Protein AF-A0A848V8C8-F1 (afdb_monomer_lite)

Sequence (225 aa):
MLDGHQRQKQKLIPPLMRMPQFEFVSTLEEVFPEIVWIGLNLERHGLRNGIEIVSSFMEELWKRDHDRNDWYRFSTISANEKTLESVERDVLKTVSESFHCLALVYDWSGLSWAETDIAKEDAAAKVEAAVRKYADRFEQPYLLALSTVIYGMARADKVKFAPGTLPNFEAIATNWGSDESKMAAAQARAMSMAFFPSDTSAGAVNWSKTFWRTNYLISKCEPQK

Foldseek 3Di:
DLPQWDDDPPDTRHNVCVPPVDDDDDCQLFVLLLLLLLLLLCVVLPQPVSLVLLLVLLLLLCVQPVVDQQSSDPLVVLVCVVSVVPGDLVSLQSSLCSNVLCCLLLVDDSNPSSDDPDDNVRSLVSSLVSCVVLVDLQALSVLSSLVSVVSSCVVNVNDDDDPPRDQPSVCSVVPNPDPSNNVSSVVSVVVCCVSRDDDPDPSSNVSSVSVVVSSCVSVVDDPDD

Structure (mmCIF, N/CA/C/O backbone):
data_AF-A0A848V8C8-F1
#
_entry.id   AF-A0A848V8C8-F1
#
loop_
_atom_site.group_PDB
_atom_site.id
_atom_site.type_symbol
_atom_site.label_atom_id
_atom_site.label_alt_id
_atom_site.label_comp_id
_atom_site.label_asym_id
_atom_site.label_entity_id
_atom_site.label_seq_id
_atom_site.pdbx_PDB_ins_code
_atom_site.Cartn_x
_atom_site.Cartn_y
_atom_site.Cartn_z
_atom_site.occupancy
_atom_site.B_iso_or_equiv
_atom_site.auth_seq_id
_atom_site.auth_comp_id
_atom_site.auth_asym_id
_atom_site.auth_atom_id
_atom_site.pdbx_PDB_model_num
ATOM 1 N N . MET A 1 1 ? 33.340 14.329 -13.248 1.00 51.19 1 MET A N 1
ATOM 2 C CA . MET A 1 1 ? 31.873 14.506 -13.115 1.00 51.19 1 MET A CA 1
ATOM 3 C C . MET A 1 1 ? 31.450 14.515 -11.640 1.00 51.19 1 MET A C 1
ATOM 5 O O . MET A 1 1 ? 30.642 13.700 -11.224 1.00 51.19 1 MET A O 1
ATOM 9 N N . LEU A 1 2 ? 32.005 15.422 -10.829 1.00 52.22 2 LEU A N 1
ATOM 10 C CA . LEU A 1 2 ? 31.552 15.677 -9.448 1.00 52.22 2 LEU A CA 1
ATOM 11 C C . LEU A 1 2 ? 31.465 17.182 -9.141 1.00 52.22 2 LEU A C 1
ATOM 13 O O . LEU A 1 2 ? 30.953 17.560 -8.087 1.00 52.22 2 LEU A O 1
ATOM 17 N N . ASP A 1 3 ? 31.906 18.041 -10.067 1.00 52.16 3 ASP A N 1
ATOM 18 C CA . ASP A 1 3 ? 31.876 19.487 -9.883 1.00 52.16 3 ASP A CA 1
ATOM 19 C C . ASP A 1 3 ? 30.442 19.974 -9.659 1.00 52.16 3 ASP A C 1
ATOM 21 O O . ASP A 1 3 ? 29.509 19.622 -10.382 1.00 52.16 3 ASP A O 1
ATOM 25 N N . GLY A 1 4 ? 30.266 20.741 -8.584 1.00 60.09 4 GLY A N 1
ATOM 26 C CA . GLY A 1 4 ? 28.997 21.345 -8.186 1.00 60.09 4 GLY A CA 1
ATOM 27 C C . GLY A 1 4 ? 28.174 20.561 -7.159 1.00 60.09 4 GLY A C 1
ATOM 28 O O . GLY A 1 4 ? 27.272 21.154 -6.562 1.00 60.09 4 GLY A O 1
ATOM 29 N N . HIS A 1 5 ? 28.476 19.286 -6.891 1.00 61.41 5 HIS A N 1
ATOM 30 C CA . HIS A 1 5 ? 27.754 18.518 -5.871 1.00 61.41 5 HIS A CA 1
ATOM 31 C C . HIS A 1 5 ? 28.188 18.937 -4.464 1.00 61.41 5 HIS A C 1
ATOM 33 O O . HIS A 1 5 ? 29.378 19.052 -4.178 1.00 61.41 5 HIS A O 1
ATOM 39 N N . GLN A 1 6 ? 27.227 19.138 -3.562 1.00 66.31 6 GLN A N 1
ATOM 40 C CA . GLN A 1 6 ? 27.513 19.438 -2.159 1.00 66.31 6 GLN A CA 1
ATOM 41 C C . GLN A 1 6 ? 27.260 18.197 -1.314 1.00 66.31 6 GLN A C 1
ATOM 43 O O . GLN A 1 6 ? 26.212 17.566 -1.417 1.00 66.31 6 GLN A O 1
ATOM 48 N N . ARG A 1 7 ? 28.216 17.833 -0.465 1.00 62.38 7 ARG A N 1
ATOM 49 C CA . ARG A 1 7 ? 28.039 16.723 0.468 1.00 62.38 7 ARG A CA 1
ATOM 50 C C . ARG A 1 7 ? 27.346 17.240 1.729 1.00 62.38 7 ARG A C 1
ATOM 52 O O . ARG A 1 7 ? 27.914 18.067 2.436 1.00 62.38 7 ARG A O 1
ATOM 59 N N . GLN A 1 8 ? 26.141 16.752 2.018 1.00 65.00 8 GLN A N 1
ATOM 60 C CA . GLN A 1 8 ? 25.450 16.999 3.285 1.00 65.00 8 GLN A CA 1
ATOM 61 C C . GLN A 1 8 ? 25.374 15.675 4.055 1.00 65.00 8 GLN A C 1
ATOM 63 O O . GLN A 1 8 ? 24.671 14.740 3.667 1.00 65.00 8 GLN A O 1
ATOM 68 N N . LYS A 1 9 ? 26.155 15.567 5.138 1.00 71.94 9 LYS A N 1
ATOM 69 C CA . LYS A 1 9 ? 26.414 14.300 5.851 1.00 71.94 9 LYS A CA 1
ATOM 70 C C . LYS A 1 9 ? 26.940 13.213 4.888 1.00 71.94 9 LYS A C 1
ATOM 72 O O . LYS A 1 9 ? 27.971 13.405 4.247 1.00 71.94 9 LYS A O 1
ATOM 77 N N . GLN A 1 10 ? 26.257 12.071 4.775 1.00 61.19 10 GLN A N 1
ATOM 78 C CA . GLN A 1 10 ? 26.624 10.987 3.855 1.00 61.19 10 GLN A CA 1
ATOM 79 C C . GLN A 1 10 ? 25.976 11.105 2.464 1.00 61.19 10 GLN A C 1
ATOM 81 O O . GLN A 1 10 ? 26.287 10.300 1.592 1.00 61.19 10 GLN A O 1
ATOM 86 N N . LYS A 1 11 ? 25.107 12.096 2.223 1.00 58.56 11 LYS A N 1
ATOM 87 C CA . LYS A 1 11 ? 24.407 12.258 0.940 1.00 58.56 11 LYS A CA 1
ATOM 88 C C . LYS A 1 11 ? 25.121 13.283 0.052 1.00 58.56 11 LYS A C 1
ATOM 90 O O . LYS A 1 11 ? 25.503 14.358 0.518 1.00 58.56 11 LYS A O 1
ATOM 95 N N . LEU A 1 12 ? 25.294 12.953 -1.229 1.00 67.62 12 LEU A N 1
ATOM 96 C CA . LEU A 1 12 ? 25.643 13.930 -2.262 1.00 67.62 12 LEU A CA 1
ATOM 97 C C . LEU A 1 12 ? 24.364 14.610 -2.749 1.00 67.62 12 LEU A C 1
ATOM 99 O O . LEU A 1 12 ? 23.435 13.937 -3.185 1.00 67.62 12 LEU A O 1
ATOM 103 N N . ILE A 1 13 ? 24.342 15.937 -2.698 1.00 69.88 13 ILE A N 1
ATOM 104 C CA . ILE A 1 13 ? 23.249 16.761 -3.202 1.00 69.88 13 ILE A CA 1
ATOM 105 C C . ILE A 1 13 ? 23.662 17.308 -4.571 1.00 69.88 13 ILE A C 1
ATOM 107 O O . ILE A 1 13 ? 24.615 18.098 -4.643 1.00 69.88 13 ILE A O 1
ATOM 111 N N . PRO A 1 14 ? 22.998 16.885 -5.661 1.00 69.81 14 PRO A N 1
ATOM 112 C CA . PRO A 1 14 ? 23.290 17.397 -6.989 1.00 69.81 14 PRO A CA 1
ATOM 113 C C . PRO A 1 14 ? 22.876 18.871 -7.129 1.00 69.81 14 PRO A C 1
ATOM 115 O O . PRO A 1 14 ? 21.920 19.300 -6.480 1.00 69.81 14 PRO A O 1
ATOM 118 N N . PRO A 1 15 ? 23.546 19.654 -7.999 1.00 69.62 15 PRO A N 1
ATOM 119 C CA . PRO A 1 15 ? 23.227 21.067 -8.232 1.00 69.62 15 PRO A CA 1
ATOM 120 C C . PRO A 1 15 ? 21.752 21.332 -8.558 1.00 69.62 15 PRO A C 1
ATOM 122 O O . PRO A 1 15 ? 21.220 22.369 -8.172 1.00 69.62 15 PRO A O 1
ATOM 125 N N . LEU A 1 16 ? 21.090 20.381 -9.227 1.00 69.81 16 LEU A N 1
ATOM 126 C CA . LEU A 1 16 ? 19.677 20.456 -9.606 1.00 69.81 16 LEU A CA 1
ATOM 127 C C . LEU A 1 16 ? 18.742 20.578 -8.388 1.00 69.81 16 LEU A C 1
ATOM 129 O O . LEU A 1 16 ? 17.751 21.293 -8.450 1.00 69.81 16 LEU A O 1
ATOM 133 N N . MET A 1 17 ? 19.109 19.981 -7.248 1.00 63.41 17 MET A N 1
ATOM 134 C CA . MET A 1 17 ? 18.331 20.036 -5.996 1.00 63.41 17 MET A CA 1
ATOM 135 C C . MET A 1 17 ? 18.398 21.400 -5.297 1.00 63.41 17 MET A C 1
ATOM 137 O O . MET A 1 17 ? 17.790 21.591 -4.252 1.00 63.41 17 MET A O 1
ATOM 141 N N . ARG A 1 18 ? 19.171 22.352 -5.835 1.00 65.19 18 ARG A N 1
ATOM 142 C CA . ARG A 1 18 ? 19.183 23.742 -5.357 1.00 65.19 18 ARG A CA 1
ATOM 143 C C . ARG A 1 18 ? 18.075 24.581 -5.987 1.00 65.19 18 ARG A C 1
ATOM 145 O O . ARG A 1 18 ? 17.879 25.722 -5.579 1.00 65.19 18 ARG A O 1
ATOM 152 N N . MET A 1 19 ? 17.388 24.055 -7.000 1.00 70.88 19 MET A N 1
ATOM 153 C CA . MET A 1 19 ? 16.248 24.729 -7.602 1.00 70.88 19 MET A CA 1
ATOM 154 C C . MET A 1 19 ? 15.025 24.549 -6.688 1.00 70.88 19 MET A C 1
ATOM 156 O O . MET A 1 19 ? 14.739 23.415 -6.310 1.00 70.88 19 MET A O 1
ATOM 160 N N . PRO A 1 20 ? 14.263 25.616 -6.377 1.00 58.81 20 PRO A N 1
ATOM 161 C CA . PRO A 1 20 ? 13.123 25.561 -5.450 1.00 58.81 20 PRO A CA 1
ATOM 162 C C . PRO A 1 20 ? 12.012 24.570 -5.829 1.00 58.81 20 PRO A C 1
ATOM 164 O O . PRO A 1 20 ? 11.123 24.317 -5.031 1.00 58.81 20 PRO A O 1
ATOM 167 N N . GLN A 1 21 ? 12.031 24.058 -7.060 1.00 62.75 21 GLN A N 1
ATOM 168 C CA . GLN A 1 21 ? 11.015 23.167 -7.620 1.00 62.75 21 GLN A CA 1
ATOM 169 C C . GLN A 1 21 ? 11.349 21.675 -7.443 1.00 62.75 21 GLN A C 1
ATOM 171 O O . GLN A 1 21 ? 10.544 20.832 -7.824 1.00 62.75 21 GLN A O 1
ATOM 176 N N . PHE A 1 22 ? 12.530 21.335 -6.911 1.00 57.56 22 PHE A N 1
ATOM 177 C CA . PHE A 1 22 ? 12.967 19.950 -6.727 1.00 57.56 22 PHE A CA 1
ATOM 178 C C . PHE A 1 22 ? 13.027 19.597 -5.241 1.00 57.56 22 PHE A C 1
ATOM 180 O O . PHE A 1 22 ? 13.931 20.028 -4.525 1.00 57.56 22 PHE A O 1
ATOM 187 N N . GLU A 1 23 ? 12.089 18.768 -4.791 1.00 63.22 23 GLU A N 1
ATOM 188 C CA . GLU A 1 23 ? 12.080 18.208 -3.439 1.00 63.22 23 GLU A CA 1
ATOM 189 C C . GLU A 1 23 ? 12.533 16.745 -3.445 1.00 63.22 23 GLU A C 1
ATOM 191 O O . GLU A 1 23 ? 12.302 15.996 -4.397 1.00 63.22 23 GLU A O 1
ATOM 196 N N . PHE A 1 24 ? 13.217 16.330 -2.375 1.00 64.38 24 PHE A N 1
ATOM 197 C CA . PHE A 1 24 ? 13.618 14.938 -2.205 1.00 64.38 24 PHE A CA 1
ATOM 198 C C . PHE A 1 24 ? 12.444 14.146 -1.639 1.00 64.38 24 PHE A C 1
ATOM 200 O O . PHE A 1 24 ? 12.077 14.371 -0.491 1.00 64.38 24 PHE A O 1
ATOM 207 N N . VAL A 1 25 ? 11.930 13.183 -2.401 1.00 63.78 25 VAL A N 1
ATOM 208 C CA . VAL A 1 25 ? 10.993 12.191 -1.867 1.00 63.78 25 VAL A CA 1
ATOM 209 C C . VAL A 1 25 ? 11.784 11.105 -1.163 1.00 63.78 25 VAL A C 1
ATOM 211 O O . VAL A 1 25 ? 12.616 10.405 -1.756 1.00 63.78 25 VAL A O 1
ATOM 214 N N . SER A 1 26 ? 11.522 10.940 0.123 1.00 78.12 26 SER A N 1
ATOM 215 C CA . SER A 1 26 ? 12.105 9.852 0.887 1.00 78.12 26 SER A CA 1
ATOM 216 C C . SER A 1 26 ? 11.267 8.596 0.668 1.00 78.12 26 SER A C 1
ATOM 218 O O . SER A 1 26 ? 10.220 8.427 1.278 1.00 78.12 26 SER A O 1
ATOM 220 N N . THR A 1 27 ? 11.726 7.677 -0.197 1.00 80.38 27 THR A N 1
ATOM 221 C CA . THR A 1 27 ? 11.015 6.402 -0.450 1.00 80.38 27 THR A CA 1
ATOM 222 C C . THR A 1 27 ? 10.681 5.671 0.851 1.00 80.38 27 THR A C 1
ATOM 224 O O . THR A 1 27 ? 9.614 5.079 0.982 1.00 80.38 27 THR A O 1
ATOM 227 N N . LEU A 1 28 ? 11.608 5.713 1.809 1.00 83.31 28 LEU A N 1
ATOM 228 C CA . LEU A 1 28 ? 11.395 5.123 3.117 1.00 83.31 28 LEU A CA 1
ATOM 229 C C . LEU A 1 28 ? 10.327 5.901 3.886 1.00 83.31 28 LEU A C 1
ATOM 231 O O . LEU A 1 28 ? 9.370 5.301 4.340 1.00 83.31 28 LEU A O 1
ATOM 235 N N . GLU A 1 29 ? 10.444 7.219 4.027 1.00 83.56 29 GLU A N 1
ATOM 236 C CA . GLU A 1 29 ? 9.526 7.943 4.913 1.00 83.56 29 GLU A CA 1
ATOM 237 C C . GLU A 1 29 ? 8.110 8.062 4.340 1.00 83.56 29 GLU A C 1
ATOM 239 O O . GLU A 1 29 ? 7.162 7.975 5.114 1.00 83.56 29 GLU A O 1
ATOM 244 N N . GLU A 1 30 ? 7.972 8.198 3.020 1.00 84.69 30 GLU A N 1
ATOM 245 C CA . GLU A 1 30 ? 6.711 8.573 2.368 1.00 84.69 30 GLU A CA 1
ATOM 246 C C . GLU A 1 30 ? 6.033 7.433 1.605 1.00 84.69 30 GLU A C 1
ATOM 248 O O . GLU A 1 30 ? 4.810 7.369 1.569 1.00 84.69 30 GLU A O 1
ATOM 253 N N . VAL A 1 31 ? 6.796 6.536 0.970 1.00 91.06 31 VAL A N 1
ATOM 254 C CA . VAL A 1 31 ? 6.213 5.468 0.131 1.00 91.06 31 VAL A CA 1
ATOM 255 C C . VAL A 1 31 ? 6.008 4.198 0.940 1.00 91.06 31 VAL A C 1
ATOM 257 O O . VAL A 1 31 ? 5.000 3.517 0.785 1.00 91.06 31 VAL A O 1
ATOM 260 N N . PHE A 1 32 ? 6.955 3.857 1.814 1.00 93.44 32 PHE A N 1
ATOM 261 C CA . PHE A 1 32 ? 6.897 2.610 2.571 1.00 93.44 32 PHE A CA 1
ATOM 262 C C . PHE A 1 32 ? 5.631 2.444 3.434 1.00 93.44 32 PHE A C 1
ATOM 264 O O . PHE A 1 32 ? 5.067 1.351 3.381 1.00 93.44 32 PHE A O 1
ATOM 271 N N . PRO A 1 33 ? 5.115 3.466 4.153 1.00 94.25 33 PRO A N 1
ATOM 272 C CA . PRO A 1 33 ? 3.843 3.330 4.870 1.00 94.25 33 PRO A CA 1
ATOM 273 C C . PRO A 1 33 ? 2.687 2.905 3.952 1.00 94.25 33 PRO A C 1
ATOM 275 O O . PRO A 1 33 ? 1.842 2.100 4.341 1.00 94.25 33 PRO A O 1
ATOM 278 N N . GLU A 1 34 ? 2.694 3.384 2.705 1.00 94.62 34 GLU A N 1
ATOM 279 C CA . GLU A 1 34 ? 1.681 3.053 1.700 1.00 94.62 34 GLU A CA 1
ATOM 280 C C . GLU A 1 34 ? 1.828 1.624 1.171 1.00 94.62 34 GLU A C 1
ATOM 282 O O . GLU A 1 34 ? 0.848 0.936 0.899 1.00 94.62 34 GLU A O 1
ATOM 287 N N . ILE A 1 35 ? 3.058 1.119 1.105 1.00 96.88 35 ILE A N 1
ATOM 288 C CA . ILE A 1 35 ? 3.315 -0.276 0.742 1.00 96.88 35 ILE A CA 1
ATOM 289 C C . ILE A 1 35 ? 2.763 -1.246 1.792 1.00 96.88 35 ILE A C 1
ATOM 291 O O . ILE A 1 35 ? 2.318 -2.337 1.435 1.00 96.88 35 ILE A O 1
ATOM 295 N N . VAL A 1 36 ? 2.744 -0.866 3.071 1.00 97.50 36 VAL A N 1
ATOM 296 C CA . VAL A 1 36 ? 2.302 -1.762 4.149 1.00 97.50 36 VAL A CA 1
ATOM 297 C C . VAL A 1 36 ? 0.813 -2.087 4.060 1.00 97.50 36 VAL A C 1
ATOM 299 O O . VAL A 1 36 ? 0.454 -3.256 4.199 1.00 97.50 36 VAL A O 1
ATOM 302 N N . TRP A 1 37 ? -0.066 -1.115 3.788 1.00 96.62 37 TRP A N 1
ATOM 303 C CA . TRP A 1 37 ? -1.508 -1.400 3.705 1.00 96.62 37 TRP A CA 1
ATOM 304 C C . TRP A 1 37 ? -1.852 -2.288 2.502 1.00 96.62 37 TRP A C 1
ATOM 306 O O . TRP A 1 37 ? -2.718 -3.163 2.591 1.00 96.62 37 TRP A O 1
ATOM 316 N N . ILE A 1 38 ? -1.124 -2.119 1.397 1.00 98.06 38 ILE A N 1
ATOM 317 C CA . ILE A 1 38 ? -1.226 -2.987 0.221 1.00 98.06 38 ILE A CA 1
ATOM 318 C C . ILE A 1 38 ? -0.727 -4.384 0.579 1.00 98.06 38 ILE A C 1
ATOM 320 O O . ILE A 1 38 ? -1.419 -5.369 0.330 1.00 98.06 38 ILE A O 1
ATOM 324 N N . GLY A 1 39 ? 0.434 -4.471 1.231 1.00 98.12 39 GLY A N 1
ATOM 325 C CA . GLY A 1 39 ? 1.012 -5.725 1.699 1.00 98.12 39 GLY A CA 1
ATOM 326 C C . GLY A 1 39 ? 0.062 -6.514 2.599 1.00 98.12 39 GLY A C 1
ATOM 327 O O . GLY A 1 39 ? -0.132 -7.703 2.377 1.00 98.12 39 GLY A O 1
ATOM 328 N N . LEU A 1 40 ? -0.625 -5.857 3.539 1.00 98.19 40 LEU A N 1
ATOM 329 C CA . LEU A 1 40 ? -1.639 -6.500 4.386 1.00 98.19 40 LEU A CA 1
ATOM 330 C C . LEU A 1 40 ? -2.752 -7.177 3.570 1.00 98.19 40 LEU A C 1
ATOM 332 O O . LEU A 1 40 ? -3.199 -8.265 3.932 1.00 98.19 40 LEU A O 1
ATOM 336 N N . ASN A 1 41 ? -3.185 -6.564 2.466 1.00 98.25 41 ASN A N 1
ATOM 337 C CA . ASN A 1 41 ? -4.187 -7.157 1.580 1.00 98.25 41 ASN A CA 1
ATOM 338 C C . ASN A 1 41 ? -3.618 -8.329 0.766 1.00 98.25 41 ASN A C 1
ATOM 340 O O . ASN A 1 41 ? -4.303 -9.339 0.593 1.00 98.25 41 ASN A O 1
ATOM 344 N N . LEU A 1 42 ? -2.368 -8.226 0.301 1.00 98.19 42 LEU A N 1
ATOM 345 C CA . LEU A 1 42 ? -1.687 -9.318 -0.403 1.00 98.19 42 LEU A CA 1
ATOM 346 C C . LEU A 1 42 ? -1.496 -10.547 0.497 1.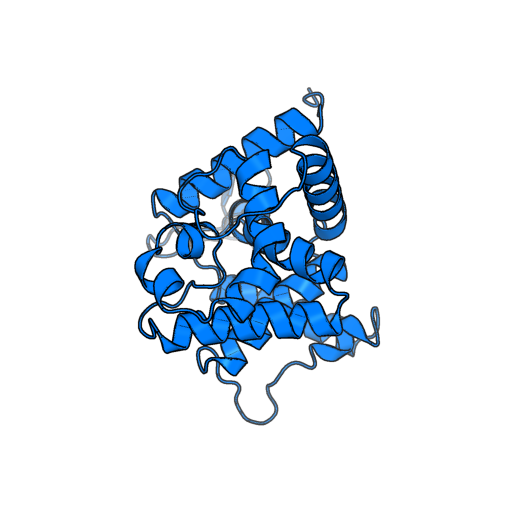00 98.19 42 LEU A C 1
ATOM 348 O O . LEU A 1 42 ? -1.730 -11.669 0.051 1.00 98.19 42 LEU A O 1
ATOM 352 N N . GLU A 1 43 ? -1.125 -10.349 1.763 1.00 97.62 43 GLU A N 1
ATOM 353 C CA . GLU A 1 43 ? -0.974 -11.447 2.724 1.00 97.62 43 GLU A CA 1
ATOM 354 C C . GLU A 1 43 ? -2.315 -12.092 3.075 1.00 97.62 43 GLU A C 1
ATOM 356 O O . GLU A 1 43 ? -2.405 -13.313 3.189 1.00 97.62 43 GLU A O 1
ATOM 361 N N . ARG A 1 44 ? -3.370 -11.285 3.230 1.00 96.25 44 ARG A N 1
ATOM 362 C CA . ARG A 1 44 ? -4.698 -11.776 3.615 1.00 96.25 44 ARG A CA 1
ATOM 363 C C . ARG A 1 44 ? -5.348 -12.617 2.523 1.00 96.25 44 ARG A C 1
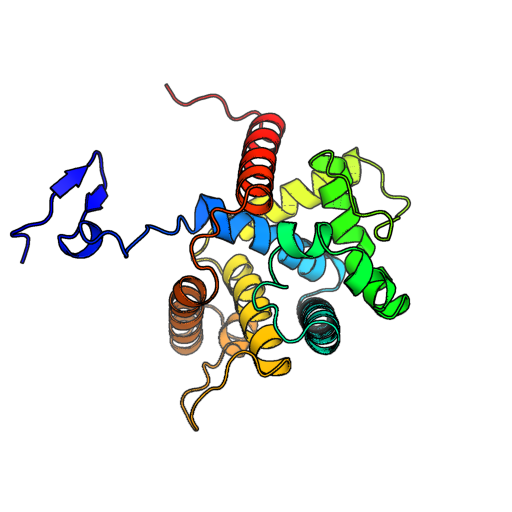ATOM 365 O O . ARG A 1 44 ? -5.932 -13.657 2.813 1.00 96.25 44 ARG A O 1
ATOM 372 N N . HIS A 1 45 ? -5.273 -12.150 1.282 1.00 97.25 45 HIS A N 1
ATOM 373 C CA . HIS A 1 45 ? -6.040 -12.724 0.172 1.00 97.25 45 HIS A CA 1
ATOM 374 C C . HIS A 1 45 ? -5.193 -13.603 -0.753 1.00 97.25 45 HIS A C 1
ATOM 376 O O . HIS A 1 45 ? -5.723 -14.245 -1.661 1.00 97.25 45 HIS A O 1
ATOM 382 N N . GLY A 1 46 ? -3.880 -13.657 -0.522 1.00 97.19 46 GLY A N 1
ATOM 383 C CA . GLY A 1 46 ? -2.913 -14.234 -1.446 1.00 97.19 46 GLY A CA 1
ATOM 384 C C . GLY A 1 46 ? -2.622 -13.293 -2.615 1.00 97.19 46 GLY A C 1
ATOM 385 O O . GLY A 1 46 ? -3.383 -12.375 -2.911 1.00 97.19 46 GLY A O 1
ATOM 386 N N . LEU A 1 47 ? -1.514 -13.538 -3.317 1.00 95.88 47 LEU A N 1
ATOM 387 C CA . LEU A 1 47 ? -0.964 -12.578 -4.277 1.00 95.88 47 LEU A CA 1
ATOM 388 C C . LEU A 1 47 ? -1.962 -12.152 -5.366 1.00 95.88 47 LEU A C 1
ATOM 390 O O . LEU A 1 47 ? -2.223 -10.966 -5.529 1.00 95.88 47 LEU A O 1
ATOM 394 N N . ARG A 1 48 ? -2.544 -13.113 -6.095 1.00 95.69 48 ARG A N 1
ATOM 395 C CA . ARG A 1 48 ? -3.437 -12.814 -7.228 1.00 95.69 48 ARG A CA 1
ATOM 396 C C . ARG A 1 48 ? -4.707 -12.089 -6.785 1.00 95.69 48 ARG A C 1
ATOM 398 O O . ARG A 1 48 ? -5.039 -11.051 -7.345 1.00 95.69 48 ARG A O 1
ATOM 405 N N . ASN A 1 49 ? -5.406 -12.624 -5.786 1.00 97.56 49 ASN A N 1
ATOM 406 C CA . ASN A 1 49 ? -6.656 -12.025 -5.319 1.00 97.56 49 ASN A CA 1
ATOM 407 C C . ASN A 1 49 ? -6.401 -10.697 -4.604 1.00 97.56 49 ASN A C 1
ATOM 409 O O . ASN A 1 49 ? -7.183 -9.770 -4.766 1.00 97.56 49 ASN A O 1
ATOM 413 N N . GLY A 1 50 ? -5.303 -10.580 -3.856 1.00 97.75 50 GLY A N 1
ATOM 414 C CA . GLY A 1 50 ? -4.910 -9.340 -3.198 1.00 97.75 50 GLY A CA 1
ATOM 415 C C . GLY A 1 50 ? -4.635 -8.216 -4.196 1.00 97.75 50 GLY A C 1
ATOM 416 O O . GLY A 1 50 ? -5.123 -7.108 -3.989 1.00 97.75 50 GLY A O 1
ATOM 417 N N . ILE A 1 51 ? -3.929 -8.503 -5.300 1.00 97.50 51 ILE A N 1
ATOM 418 C CA . ILE A 1 51 ? -3.727 -7.539 -6.395 1.00 97.50 51 ILE A CA 1
ATOM 419 C C . ILE A 1 51 ? -5.081 -7.073 -6.936 1.00 97.50 51 ILE A C 1
ATOM 421 O O . ILE A 1 51 ? -5.343 -5.875 -6.996 1.00 97.50 51 ILE A O 1
ATOM 425 N N . GLU A 1 52 ? -5.963 -8.012 -7.281 1.00 97.44 52 GLU A N 1
ATOM 426 C CA . GLU A 1 52 ? -7.272 -7.692 -7.856 1.00 97.44 52 GLU A CA 1
ATOM 427 C C . GLU A 1 52 ? -8.169 -6.899 -6.897 1.00 97.44 52 GLU A C 1
ATOM 429 O O . GLU A 1 52 ? -8.812 -5.940 -7.323 1.00 97.44 52 GLU A O 1
ATOM 434 N N . ILE A 1 53 ? -8.174 -7.243 -5.607 1.00 97.81 53 ILE A N 1
ATOM 435 C CA . ILE A 1 53 ? -8.920 -6.529 -4.564 1.00 97.81 53 ILE A CA 1
ATOM 436 C C . ILE A 1 53 ? -8.415 -5.093 -4.425 1.00 97.81 53 ILE A C 1
ATOM 438 O O . ILE A 1 53 ? -9.206 -4.155 -4.508 1.00 97.81 53 ILE A O 1
ATOM 442 N N . VAL A 1 54 ? -7.104 -4.908 -4.252 1.00 97.94 54 VAL A N 1
ATOM 443 C CA . VAL A 1 54 ? -6.513 -3.578 -4.049 1.00 97.94 54 VAL A CA 1
ATOM 444 C C . VAL A 1 54 ? -6.708 -2.709 -5.288 1.00 97.94 54 VAL A C 1
ATOM 446 O O . VAL A 1 54 ? -7.129 -1.558 -5.175 1.00 97.94 54 VAL A O 1
ATOM 449 N N . SER A 1 55 ? -6.446 -3.248 -6.479 1.00 96.69 55 SER A N 1
ATOM 450 C CA . SER A 1 55 ? -6.609 -2.504 -7.726 1.00 96.69 55 SER A CA 1
ATOM 451 C C . SER A 1 55 ? -8.064 -2.158 -8.013 1.00 96.69 55 SER A C 1
ATOM 453 O O . SER A 1 55 ? -8.326 -1.023 -8.396 1.00 96.69 55 SER A O 1
ATOM 455 N N . SER A 1 56 ? -9.008 -3.074 -7.772 1.00 96.69 56 SER A N 1
ATOM 456 C CA . SER A 1 56 ? -10.438 -2.785 -7.946 1.00 96.69 56 SER A CA 1
ATOM 457 C C . SER A 1 56 ? -10.928 -1.759 -6.925 1.00 96.69 56 SER A C 1
ATOM 459 O O . SER A 1 56 ? -11.670 -0.854 -7.285 1.00 96.69 56 SER A O 1
ATOM 461 N N . PHE A 1 57 ? -10.466 -1.827 -5.673 1.00 97.69 57 PHE A N 1
ATOM 462 C CA . PHE A 1 57 ? -10.785 -0.812 -4.670 1.00 97.69 57 PHE A CA 1
ATOM 463 C C . PHE A 1 57 ? -10.305 0.586 -5.093 1.00 97.69 57 PHE A C 1
ATOM 465 O O . PHE A 1 57 ? -11.090 1.533 -5.071 1.00 97.69 57 PHE A O 1
ATOM 472 N N . MET A 1 58 ? -9.053 0.721 -5.545 1.00 96.81 58 MET A N 1
ATOM 473 C CA . MET A 1 58 ? -8.536 2.002 -6.047 1.00 96.81 58 MET A CA 1
ATOM 474 C C . MET A 1 58 ? -9.289 2.482 -7.297 1.00 96.81 58 MET A C 1
ATOM 476 O O . MET A 1 58 ? -9.596 3.667 -7.419 1.00 96.81 58 MET A O 1
ATOM 480 N N . GLU A 1 59 ? -9.627 1.570 -8.210 1.00 96.12 59 GLU A N 1
ATOM 481 C CA . GLU A 1 59 ? -10.434 1.861 -9.399 1.00 96.12 59 GLU A CA 1
ATOM 482 C C . GLU A 1 59 ? -11.815 2.422 -9.019 1.00 96.12 59 GLU A C 1
ATOM 484 O O . GLU A 1 59 ? -12.239 3.442 -9.562 1.00 96.12 59 GLU A O 1
ATOM 489 N N . GLU A 1 60 ? -12.492 1.818 -8.038 1.00 96.62 60 GLU A N 1
ATOM 490 C CA . GLU A 1 60 ? -13.787 2.294 -7.544 1.00 96.62 60 GLU A CA 1
ATOM 491 C C . GLU A 1 60 ? -13.704 3.689 -6.913 1.00 96.62 60 GLU A C 1
ATOM 493 O O . GLU A 1 60 ? -14.621 4.494 -7.107 1.00 96.62 60 GLU A O 1
ATOM 498 N N . LEU A 1 61 ? -12.611 4.005 -6.210 1.00 97.12 61 LEU A N 1
ATOM 499 C CA . LEU A 1 61 ? -12.366 5.345 -5.670 1.00 97.12 61 LEU A CA 1
ATOM 500 C C . LEU A 1 61 ? -12.182 6.379 -6.792 1.00 97.12 61 LEU A C 1
ATOM 502 O O . LEU A 1 61 ? -12.840 7.420 -6.784 1.00 97.12 61 LEU A O 1
ATOM 506 N N . TRP A 1 62 ? -11.369 6.072 -7.808 1.00 96.12 62 TRP A N 1
ATOM 507 C CA . TRP A 1 62 ? -11.165 6.954 -8.966 1.00 96.12 62 TRP A CA 1
ATOM 508 C C . TRP A 1 62 ? -12.404 7.126 -9.847 1.00 96.12 62 TRP A C 1
ATOM 510 O O . TRP A 1 62 ? -12.551 8.170 -10.483 1.00 96.12 62 TRP A O 1
ATOM 520 N N . LYS A 1 63 ? -13.306 6.140 -9.901 1.00 95.50 63 LYS A N 1
ATOM 521 C CA . LYS A 1 63 ? -14.600 6.286 -10.589 1.00 95.50 63 LYS A CA 1
ATOM 522 C C . LYS A 1 63 ? -15.490 7.342 -9.930 1.00 95.50 63 LYS A C 1
ATOM 524 O O . LYS A 1 63 ? -16.269 7.991 -10.621 1.00 95.50 63 LYS A O 1
ATOM 529 N N . ARG A 1 64 ? -15.392 7.501 -8.608 1.00 95.62 64 ARG A N 1
ATOM 530 C CA . ARG A 1 64 ? -16.225 8.422 -7.812 1.00 95.62 64 ARG A CA 1
ATOM 531 C C . ARG A 1 64 ? -15.622 9.808 -7.677 1.00 95.62 64 ARG A C 1
ATOM 533 O O . ARG A 1 64 ? -16.353 10.791 -7.658 1.00 95.62 64 ARG A O 1
ATOM 540 N N . ASP A 1 65 ? -14.302 9.873 -7.599 1.00 95.88 65 ASP A N 1
ATOM 541 C CA . ASP A 1 65 ? -13.541 11.113 -7.546 1.00 95.88 65 ASP A CA 1
ATOM 542 C C . ASP A 1 65 ? -12.384 11.014 -8.538 1.00 95.88 65 ASP A C 1
ATOM 544 O O . ASP A 1 65 ? -11.280 10.554 -8.221 1.00 95.88 65 ASP A O 1
ATOM 548 N N . HIS A 1 66 ? -12.687 11.395 -9.779 1.00 91.75 66 HIS A N 1
ATOM 549 C CA . HIS A 1 66 ? -11.744 11.290 -10.879 1.00 91.75 66 HIS A CA 1
ATOM 550 C C . HIS A 1 66 ? -10.648 12.356 -10.813 1.00 91.75 66 HIS A C 1
ATOM 552 O O . HIS A 1 66 ? -9.558 12.118 -11.322 1.00 91.75 66 HIS A O 1
ATOM 558 N N . ASP A 1 67 ? -10.886 13.511 -10.199 1.00 91.81 67 ASP A N 1
ATOM 559 C CA . ASP A 1 67 ? -9.899 14.599 -10.190 1.00 91.81 67 ASP A CA 1
ATOM 560 C C . ASP A 1 67 ? -8.744 14.322 -9.220 1.00 91.81 67 ASP A C 1
ATOM 562 O O . ASP A 1 67 ? -7.639 14.857 -9.359 1.00 91.81 67 ASP A O 1
ATOM 566 N N . ARG A 1 68 ? -8.972 13.432 -8.256 1.00 91.56 68 ARG A N 1
ATOM 567 C CA . ARG A 1 68 ? -7.967 13.001 -7.297 1.00 91.56 68 ARG A CA 1
ATOM 568 C C . ARG A 1 68 ? -7.000 11.981 -7.901 1.00 91.56 68 ARG A C 1
ATOM 570 O O . ARG A 1 68 ? -7.403 11.003 -8.523 1.00 91.56 68 ARG A O 1
ATOM 577 N N . ASN A 1 69 ? -5.699 12.175 -7.683 1.00 89.62 69 ASN A N 1
ATOM 578 C CA . ASN A 1 69 ? -4.646 11.339 -8.281 1.00 89.62 69 ASN A CA 1
ATOM 579 C C . ASN A 1 69 ? -3.958 10.391 -7.295 1.00 89.62 69 ASN A C 1
ATOM 581 O O . ASN A 1 69 ? -3.162 9.565 -7.721 1.00 89.62 69 ASN A O 1
ATOM 585 N N . ASP A 1 70 ? -4.269 10.480 -6.006 1.00 92.50 70 ASP A N 1
ATOM 586 C CA . ASP A 1 70 ? -3.486 9.897 -4.918 1.00 92.50 70 ASP A CA 1
ATOM 587 C C . ASP A 1 70 ? -4.266 8.877 -4.067 1.00 92.50 70 ASP A C 1
ATOM 589 O O . ASP A 1 70 ? -3.942 8.654 -2.903 1.00 92.50 70 ASP A O 1
ATOM 593 N N . TRP A 1 71 ? -5.269 8.202 -4.646 1.00 94.81 71 TRP A N 1
ATOM 594 C CA . TRP A 1 71 ? -6.075 7.172 -3.962 1.00 94.81 71 TRP A CA 1
ATOM 595 C C . TRP A 1 71 ? -5.307 5.920 -3.523 1.00 94.81 71 TRP A C 1
ATOM 597 O O . TRP A 1 71 ? -5.876 5.068 -2.855 1.00 94.81 71 TRP A O 1
ATOM 607 N N . TYR A 1 72 ? -4.023 5.803 -3.853 1.00 93.38 72 TYR A N 1
ATOM 608 C CA . TYR A 1 72 ? -3.131 4.781 -3.300 1.00 93.38 72 TYR A CA 1
ATOM 609 C C . TYR A 1 72 ? -2.545 5.167 -1.927 1.00 93.38 72 TYR A C 1
ATOM 611 O O . TYR A 1 72 ? -1.875 4.343 -1.303 1.00 93.38 72 TYR A O 1
ATOM 619 N N . ARG A 1 73 ? -2.765 6.403 -1.449 1.00 93.88 73 ARG A N 1
ATOM 620 C CA . ARG A 1 73 ? -2.305 6.874 -0.134 1.00 93.88 73 ARG A CA 1
ATOM 621 C C . ARG A 1 73 ? -3.343 6.615 0.948 1.00 93.88 73 ARG A C 1
ATOM 623 O O . ARG A 1 73 ? -4.480 7.074 0.857 1.00 93.88 73 ARG A O 1
ATOM 630 N N . PHE A 1 74 ? -2.926 5.991 2.038 1.00 94.31 74 PHE A N 1
ATOM 631 C CA . PHE A 1 74 ? -3.739 5.733 3.217 1.00 94.31 74 PHE A CA 1
ATOM 632 C C . PHE A 1 74 ? -4.289 7.021 3.841 1.00 94.31 74 PHE A C 1
ATOM 634 O O . PHE A 1 74 ? -5.474 7.089 4.176 1.00 94.31 74 PHE A O 1
ATOM 641 N N . SER A 1 75 ? -3.467 8.070 3.961 1.00 91.81 75 SER A N 1
ATOM 642 C CA . SER A 1 75 ? -3.914 9.372 4.482 1.00 91.81 75 SER A CA 1
ATOM 643 C C . SER A 1 75 ? -5.025 9.981 3.630 1.00 91.81 75 SER A C 1
ATOM 645 O O . SER A 1 75 ? -5.953 10.587 4.156 1.00 91.81 75 SER A O 1
ATOM 647 N N . THR A 1 76 ? -4.951 9.788 2.316 1.00 93.50 76 THR A N 1
ATOM 648 C CA . THR A 1 76 ? -5.965 10.259 1.379 1.00 93.50 76 THR A CA 1
ATOM 649 C C . THR A 1 76 ? -7.229 9.426 1.496 1.00 93.50 76 THR A C 1
ATOM 651 O O . THR A 1 76 ? -8.307 9.984 1.661 1.00 93.50 76 THR A O 1
ATOM 654 N N . ILE A 1 77 ? -7.115 8.100 1.496 1.00 94.81 77 ILE A N 1
ATOM 655 C CA . ILE A 1 77 ? -8.269 7.207 1.637 1.00 94.81 77 ILE A CA 1
ATOM 656 C C . ILE A 1 77 ? -9.022 7.508 2.940 1.00 94.81 77 ILE A C 1
ATOM 658 O O . ILE A 1 77 ? -10.221 7.769 2.910 1.00 94.81 77 ILE A O 1
ATOM 662 N N . SER A 1 78 ? -8.313 7.559 4.070 1.00 92.38 78 SER A N 1
ATOM 663 C CA . SER A 1 78 ? -8.911 7.798 5.392 1.00 92.38 78 SER A CA 1
ATOM 664 C C . SER A 1 78 ? -9.531 9.189 5.565 1.00 92.38 78 SER A C 1
ATOM 666 O O . SER A 1 78 ? -10.462 9.346 6.345 1.00 92.38 78 SER A O 1
ATOM 668 N N . ALA A 1 79 ? -9.067 10.205 4.834 1.00 91.62 79 ALA A N 1
ATOM 669 C CA . ALA A 1 79 ? -9.605 11.561 4.947 1.00 91.62 79 ALA A CA 1
ATOM 670 C C . ALA A 1 79 ? -10.861 11.820 4.093 1.00 91.62 79 ALA A C 1
ATOM 672 O O . ALA A 1 79 ? -11.466 12.885 4.216 1.00 91.62 79 ALA A O 1
ATOM 673 N N . ASN A 1 80 ? -11.253 10.897 3.208 1.00 92.88 80 ASN A N 1
ATOM 674 C CA . ASN A 1 80 ? -12.321 11.129 2.231 1.00 92.88 80 ASN A CA 1
ATOM 675 C C . ASN A 1 80 ? -13.534 10.204 2.451 1.00 92.88 80 ASN A C 1
ATOM 677 O O . ASN A 1 80 ? -13.959 9.481 1.547 1.00 92.88 80 ASN A O 1
ATOM 681 N N . GLU A 1 81 ? -14.131 10.273 3.646 1.00 90.25 81 GLU A N 1
ATOM 682 C CA . GLU A 1 81 ? -15.305 9.468 4.037 1.00 90.25 81 GLU A CA 1
ATOM 683 C C . GLU A 1 81 ? -16.467 9.566 3.037 1.00 90.25 81 GLU A C 1
ATOM 685 O O . GLU A 1 81 ? -17.051 8.550 2.682 1.00 90.25 81 GLU A O 1
ATOM 690 N N . LYS A 1 82 ? -16.751 10.755 2.489 1.00 91.50 82 LYS A N 1
ATOM 691 C CA . LYS A 1 82 ? -17.835 10.942 1.504 1.00 91.50 82 LYS A CA 1
ATOM 692 C C . LYS A 1 82 ? -17.664 10.090 0.248 1.00 91.50 82 LYS A C 1
ATOM 694 O O . LYS A 1 82 ? -18.638 9.565 -0.285 1.00 91.50 82 LYS A O 1
ATOM 699 N N . THR A 1 83 ? -16.433 9.962 -0.247 1.00 94.44 83 THR A N 1
ATOM 700 C CA . THR A 1 83 ? -16.165 9.109 -1.410 1.00 94.44 83 THR A CA 1
ATOM 701 C C . THR A 1 83 ? -16.369 7.651 -1.024 1.00 94.44 83 THR A C 1
ATOM 703 O O . THR A 1 83 ? -17.044 6.919 -1.746 1.00 94.44 83 THR A O 1
ATOM 706 N N . LEU A 1 84 ? -15.861 7.252 0.144 1.00 93.38 84 LEU A N 1
ATOM 707 C CA . LEU A 1 84 ? -15.995 5.898 0.679 1.00 93.38 84 LEU A CA 1
ATOM 708 C C . LEU A 1 84 ? -17.459 5.494 0.906 1.00 93.38 84 LEU A C 1
ATOM 710 O O . LEU A 1 84 ? -17.821 4.376 0.563 1.00 93.38 84 LEU A O 1
ATOM 714 N N . GLU A 1 85 ? -18.323 6.394 1.380 1.00 91.75 85 GLU A N 1
ATOM 715 C CA . GLU A 1 85 ? -19.766 6.146 1.554 1.00 91.75 85 GLU A CA 1
ATOM 716 C C . GLU A 1 85 ? -20.471 5.736 0.256 1.00 91.75 85 GLU A C 1
ATOM 718 O O . GLU A 1 85 ? -21.470 5.016 0.286 1.00 91.75 85 GLU A O 1
ATOM 723 N N . SER A 1 86 ? -19.952 6.181 -0.890 1.00 93.12 86 SER A N 1
ATOM 724 C CA . SER A 1 86 ? -20.499 5.824 -2.199 1.00 93.12 86 SER A CA 1
ATOM 725 C C . SER A 1 86 ? -19.908 4.533 -2.778 1.00 93.12 86 SER A C 1
ATOM 727 O O . SER A 1 86 ? -20.410 4.045 -3.795 1.00 93.12 86 SER A O 1
ATOM 729 N N . VAL A 1 87 ? -18.838 3.980 -2.191 1.00 94.56 87 VAL A N 1
ATOM 730 C CA . VAL A 1 87 ? -18.230 2.705 -2.613 1.00 94.56 87 VAL A CA 1
ATOM 731 C C . VAL A 1 87 ? -19.131 1.545 -2.199 1.00 94.56 87 VAL A C 1
ATOM 733 O O . VAL A 1 87 ? -19.738 1.551 -1.129 1.00 94.56 87 VAL A O 1
ATOM 736 N N . GLU A 1 88 ? -19.239 0.532 -3.060 1.00 92.69 88 GLU A N 1
ATOM 737 C CA . GLU A 1 88 ? -20.020 -0.664 -2.750 1.00 92.69 88 GLU A CA 1
ATOM 738 C C . GLU A 1 88 ? -19.512 -1.333 -1.464 1.00 92.69 88 GLU A C 1
ATOM 740 O O . GLU A 1 88 ? -18.311 -1.548 -1.279 1.00 92.69 88 GLU A O 1
ATOM 745 N N . ARG A 1 89 ? -20.440 -1.696 -0.569 1.00 91.25 89 ARG A N 1
ATOM 746 C CA . ARG A 1 89 ? -20.096 -2.261 0.747 1.00 91.25 89 ARG A CA 1
ATOM 747 C C . ARG A 1 89 ? -19.259 -3.532 0.646 1.00 91.25 89 ARG A C 1
ATOM 749 O O . ARG A 1 89 ? -18.374 -3.731 1.475 1.00 91.25 89 ARG A O 1
ATOM 756 N N . ASP A 1 90 ? -19.513 -4.365 -0.359 1.00 91.94 90 ASP A N 1
ATOM 757 C CA . ASP A 1 90 ? -18.757 -5.600 -0.565 1.00 91.94 90 ASP A CA 1
ATOM 758 C C . ASP A 1 90 ? -17.298 -5.308 -0.928 1.00 91.94 90 ASP A C 1
ATOM 760 O O . ASP A 1 90 ? -16.400 -5.946 -0.382 1.00 91.94 90 ASP A O 1
ATOM 764 N N . VAL A 1 91 ? -17.045 -4.278 -1.745 1.00 93.00 91 VAL A N 1
ATOM 765 C CA . VAL A 1 91 ? -15.687 -3.815 -2.064 1.00 93.00 91 VAL A CA 1
ATOM 766 C C . VAL A 1 91 ? -14.994 -3.302 -0.801 1.00 93.00 91 VAL A C 1
ATOM 768 O O . VAL A 1 91 ? -13.897 -3.763 -0.487 1.00 93.00 91 VAL A O 1
ATOM 771 N N . LEU A 1 92 ? -15.641 -2.437 -0.011 1.00 93.88 92 LEU A N 1
ATOM 772 C CA . LEU A 1 92 ? -15.071 -1.942 1.253 1.00 93.88 92 LEU A CA 1
ATOM 773 C C . LEU A 1 92 ? -14.740 -3.077 2.229 1.00 93.88 92 LEU A C 1
ATOM 775 O O . LEU A 1 92 ? -13.677 -3.082 2.849 1.00 93.88 92 LEU A O 1
ATOM 779 N N . LYS A 1 93 ? -15.615 -4.082 2.330 1.00 92.94 93 LYS A N 1
ATOM 780 C CA . LYS A 1 93 ? -15.427 -5.243 3.207 1.00 92.94 93 LYS A CA 1
ATOM 781 C C . LYS A 1 93 ? -14.189 -6.068 2.842 1.00 92.94 93 LYS A C 1
ATOM 783 O O . LYS A 1 93 ? -13.568 -6.668 3.721 1.00 92.94 93 LYS A O 1
ATOM 788 N N . THR A 1 94 ? -13.799 -6.107 1.566 1.00 94.19 94 THR A N 1
ATOM 789 C CA . THR A 1 94 ? -12.594 -6.851 1.159 1.00 94.19 94 THR A CA 1
ATOM 790 C C . THR A 1 94 ? -11.306 -6.241 1.717 1.00 94.19 94 THR A C 1
ATOM 792 O O . THR A 1 94 ? -10.403 -6.987 2.107 1.00 94.19 94 THR A O 1
ATOM 795 N N . VAL A 1 95 ? -11.253 -4.912 1.850 1.00 96.50 95 VAL A N 1
ATOM 796 C CA . VAL A 1 95 ? -10.086 -4.173 2.364 1.00 96.50 95 VAL A CA 1
ATOM 797 C C . VAL A 1 95 ? -10.218 -3.768 3.840 1.00 96.50 95 VAL A C 1
ATOM 799 O O . VAL A 1 95 ? -9.228 -3.365 4.450 1.00 96.50 95 VAL A O 1
ATOM 802 N N . SER A 1 96 ? -11.405 -3.921 4.442 1.00 95.31 96 SER A N 1
ATOM 803 C CA . SER A 1 96 ? -11.723 -3.416 5.786 1.00 95.31 96 SER A CA 1
ATOM 804 C C . SER A 1 96 ? -10.774 -3.910 6.873 1.00 95.31 96 SER A C 1
ATOM 806 O O . SER A 1 96 ? -10.291 -3.098 7.649 1.00 95.31 96 SER A O 1
ATOM 808 N N . GLU A 1 97 ? -10.442 -5.204 6.916 1.00 95.19 97 GLU A N 1
ATOM 809 C CA . GLU A 1 97 ? -9.542 -5.740 7.953 1.00 95.19 97 GLU A CA 1
ATOM 810 C C . GLU A 1 97 ? -8.159 -5.100 7.884 1.00 95.19 97 GLU A C 1
ATOM 812 O O . GLU A 1 97 ? -7.607 -4.741 8.915 1.00 95.19 97 GLU A O 1
ATOM 817 N N . SER A 1 98 ? -7.608 -4.894 6.684 1.00 95.88 98 SER A N 1
ATOM 818 C CA . SER A 1 98 ? -6.292 -4.270 6.532 1.00 95.88 98 SER A CA 1
ATOM 819 C C . SER A 1 98 ? -6.298 -2.828 7.040 1.00 95.88 98 SER A C 1
ATOM 821 O O . SER A 1 98 ? -5.385 -2.437 7.763 1.00 95.88 98 SER A O 1
ATOM 823 N N . PHE A 1 99 ? -7.344 -2.058 6.733 1.00 96.06 99 PHE A N 1
ATOM 824 C CA . PHE A 1 99 ? -7.501 -0.697 7.253 1.00 96.06 99 PHE A CA 1
ATOM 825 C C . PHE A 1 99 ? -7.780 -0.678 8.757 1.00 96.06 99 PHE A C 1
ATOM 827 O O . PHE A 1 99 ? -7.223 0.159 9.463 1.00 96.06 99 PHE A O 1
ATOM 834 N N . HIS A 1 100 ? -8.566 -1.626 9.265 1.00 95.19 100 HIS A N 1
ATOM 835 C CA . HIS A 1 100 ? -8.857 -1.751 10.687 1.00 95.19 100 HIS A CA 1
ATOM 836 C C . HIS A 1 100 ? -7.606 -2.116 11.492 1.00 95.19 100 HIS A C 1
ATOM 838 O O . HIS A 1 100 ? -7.357 -1.526 12.539 1.00 95.19 100 HIS A O 1
ATOM 844 N N . CYS A 1 101 ? -6.763 -3.025 10.987 1.00 95.88 101 CYS A N 1
ATOM 845 C CA . CYS A 1 101 ? -5.485 -3.344 11.619 1.00 95.88 101 CYS A CA 1
ATOM 846 C C . CYS A 1 101 ? -4.612 -2.094 11.771 1.00 95.88 101 CYS A C 1
ATOM 848 O O . CYS A 1 101 ? -4.056 -1.854 12.841 1.00 95.88 101 CYS A O 1
ATOM 850 N N . LEU A 1 102 ? -4.514 -1.277 10.719 1.00 95.38 102 LEU A N 1
ATOM 851 C CA . LEU A 1 102 ? -3.764 -0.022 10.767 1.00 95.38 102 LEU A CA 1
ATOM 852 C C . LEU A 1 102 ? -4.408 0.969 11.743 1.00 95.38 102 LEU A C 1
ATOM 854 O O . LEU A 1 102 ? -3.701 1.573 12.546 1.00 95.38 102 LEU A O 1
ATOM 858 N N . ALA A 1 103 ? -5.736 1.093 11.728 1.00 94.31 103 ALA A N 1
ATOM 859 C CA . ALA A 1 103 ? -6.469 1.955 12.648 1.00 94.31 103 ALA A CA 1
ATOM 860 C C . ALA A 1 103 ? -6.201 1.594 14.116 1.00 94.31 103 ALA A C 1
ATOM 862 O O . ALA A 1 103 ? -5.863 2.473 14.905 1.00 94.31 103 ALA A O 1
ATOM 863 N N . LEU A 1 104 ? -6.265 0.306 14.468 1.00 94.19 104 LEU A N 1
ATOM 864 C CA . LEU A 1 104 ? -6.002 -0.182 15.824 1.00 94.19 104 LEU A CA 1
ATOM 865 C C . LEU A 1 104 ? -4.548 0.019 16.262 1.00 94.19 104 LEU A C 1
ATOM 867 O O . LEU A 1 104 ? -4.294 0.378 17.413 1.00 94.19 104 LEU A O 1
ATOM 871 N N . VAL A 1 105 ? -3.587 -0.246 15.373 1.00 94.69 105 VAL A N 1
ATOM 872 C CA . VAL A 1 105 ? -2.155 -0.182 15.704 1.00 94.69 105 VAL A CA 1
ATOM 873 C C . VAL A 1 105 ? -1.678 1.258 15.839 1.00 94.69 105 VAL A C 1
ATOM 875 O O . VAL A 1 105 ? -0.916 1.566 16.753 1.00 94.69 105 VAL A O 1
ATOM 878 N N . TYR A 1 106 ? -2.128 2.140 14.950 1.00 93.88 106 TYR A N 1
ATOM 879 C CA . TYR A 1 106 ? -1.683 3.532 14.896 1.00 93.88 106 TYR A CA 1
ATOM 880 C C . TYR A 1 106 ? -2.632 4.508 15.602 1.00 93.88 106 TYR A C 1
ATOM 882 O O . TYR A 1 106 ? -2.388 5.713 15.548 1.00 93.88 106 TYR A O 1
ATOM 890 N N . ASP A 1 107 ? -3.681 3.995 16.256 1.00 91.75 107 ASP A N 1
ATOM 891 C CA . ASP A 1 107 ? -4.767 4.768 16.869 1.00 91.75 107 ASP A CA 1
ATOM 892 C C . ASP A 1 107 ? -5.338 5.818 15.887 1.00 91.75 107 ASP A C 1
ATOM 894 O O . ASP A 1 107 ? -5.549 6.986 16.224 1.00 91.75 107 ASP A O 1
ATOM 898 N N . TRP A 1 108 ? -5.532 5.403 14.628 1.00 90.94 108 TRP A N 1
ATOM 899 C CA . TRP A 1 108 ? -5.970 6.270 13.532 1.00 90.94 108 TRP A CA 1
ATOM 900 C C .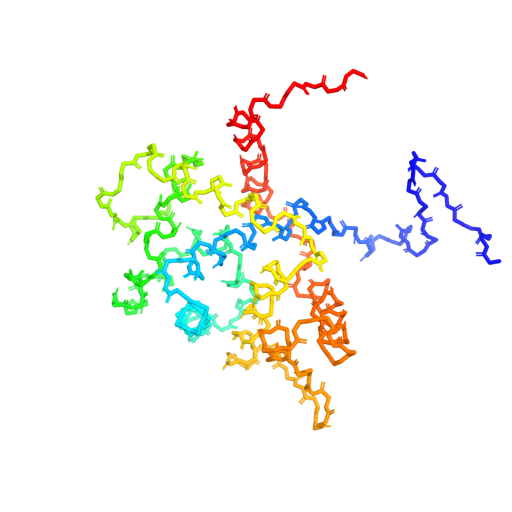 TRP A 1 108 ? -7.498 6.355 13.470 1.00 90.94 108 TRP A C 1
ATOM 902 O O . TRP A 1 108 ? -8.186 5.335 13.443 1.00 90.94 108 TRP A O 1
ATOM 912 N N . SER A 1 109 ? -8.035 7.575 13.423 1.00 84.31 109 SER A N 1
ATOM 913 C CA . SER A 1 109 ? -9.473 7.846 13.299 1.00 84.31 109 SER A CA 1
ATOM 914 C C . SER A 1 109 ? -9.901 8.067 11.837 1.00 84.31 109 SER A C 1
ATOM 916 O O . SER A 1 109 ? -9.062 8.163 10.946 1.00 84.31 109 SER A O 1
ATOM 918 N N . GLY A 1 110 ? -11.213 8.133 11.570 1.00 76.88 110 GLY A N 1
ATOM 919 C CA . GLY A 1 110 ? -11.751 8.376 10.214 1.00 76.88 110 GLY A CA 1
ATOM 920 C C . GLY A 1 110 ? -11.900 7.121 9.344 1.00 76.88 110 GLY A C 1
ATOM 921 O O . GLY A 1 110 ? -11.905 7.189 8.120 1.00 76.88 110 GLY A O 1
ATOM 922 N N . LEU A 1 111 ? -11.975 5.943 9.971 1.00 85.31 111 LEU A N 1
ATOM 923 C CA . LEU A 1 111 ? -12.130 4.650 9.297 1.00 85.31 111 LEU A CA 1
ATOM 924 C C . LEU A 1 111 ? -13.329 3.871 9.854 1.00 85.31 111 LEU A C 1
ATOM 926 O O . LEU A 1 111 ? -13.242 2.674 10.105 1.00 85.31 111 LEU A O 1
ATOM 930 N N . SER A 1 112 ? -14.461 4.553 10.048 1.00 84.38 112 SER A N 1
ATOM 931 C CA . SER A 1 112 ? -15.707 3.960 10.572 1.00 84.38 112 SER A CA 1
ATOM 932 C C . SER A 1 112 ? -16.254 2.811 9.716 1.00 84.38 112 SER A C 1
ATOM 934 O O . SER A 1 112 ? -16.989 1.964 10.201 1.00 84.38 112 SER A O 1
ATOM 936 N N . TRP A 1 113 ? -15.883 2.753 8.438 1.00 88.44 113 TRP A N 1
ATOM 937 C CA . TRP A 1 113 ? -16.249 1.674 7.519 1.00 88.44 113 TRP A CA 1
ATOM 938 C C . TRP A 1 113 ? -15.374 0.420 7.675 1.00 88.44 113 TRP A C 1
ATOM 940 O O . TRP A 1 113 ? -15.748 -0.663 7.221 1.00 88.44 113 TRP A O 1
ATOM 950 N N . ALA A 1 114 ? -14.194 0.557 8.280 1.00 88.81 114 ALA A N 1
ATOM 951 C CA . ALA A 1 114 ? -13.242 -0.521 8.465 1.00 88.81 114 ALA A CA 1
ATOM 952 C C . ALA A 1 114 ? -13.481 -1.171 9.832 1.00 88.81 114 ALA A C 1
ATOM 954 O O . ALA A 1 114 ? -12.674 -1.001 10.734 1.00 88.81 114 ALA A O 1
ATOM 955 N N . GLU A 1 115 ? -14.601 -1.869 10.013 1.00 79.88 115 GLU A N 1
ATOM 956 C CA . GLU A 1 115 ? -14.924 -2.580 11.261 1.00 79.88 115 GLU A CA 1
ATOM 957 C C . GLU A 1 115 ? -14.675 -4.086 11.114 1.00 79.88 115 GLU A C 1
ATOM 959 O O . GLU A 1 115 ? -15.118 -4.706 10.142 1.00 79.88 115 GLU A O 1
ATOM 964 N N . THR A 1 116 ? -13.963 -4.679 12.079 1.00 82.88 116 THR A N 1
ATOM 965 C CA . THR A 1 116 ? -13.723 -6.129 12.166 1.00 82.88 116 THR A CA 1
ATOM 966 C C . THR A 1 116 ? -13.568 -6.582 13.618 1.00 82.88 116 THR A C 1
ATOM 968 O O . THR A 1 116 ? -13.154 -5.788 14.454 1.00 82.88 116 THR A O 1
ATOM 971 N N . ASP A 1 117 ? -13.791 -7.868 13.897 1.00 88.50 117 ASP A N 1
ATOM 972 C CA . ASP A 1 117 ? -13.664 -8.462 15.243 1.00 88.50 117 ASP A CA 1
ATOM 973 C C . ASP A 1 117 ? -12.212 -8.811 15.647 1.00 88.50 117 ASP A C 1
ATOM 975 O O . ASP A 1 117 ? -11.984 -9.658 16.512 1.00 88.50 117 ASP A O 1
ATOM 979 N N . ILE A 1 118 ? -11.203 -8.220 15.002 1.00 91.75 118 ILE A N 1
ATOM 980 C CA . ILE A 1 118 ? -9.799 -8.533 15.295 1.00 91.75 118 ILE A CA 1
ATOM 981 C C . ILE A 1 118 ? -9.328 -7.830 16.577 1.00 91.75 118 ILE A C 1
ATOM 983 O O . ILE A 1 118 ? -9.550 -6.636 16.774 1.00 91.75 118 ILE A O 1
ATOM 987 N N . ALA A 1 119 ? -8.629 -8.564 17.444 1.00 93.94 119 ALA A N 1
ATOM 988 C CA . ALA A 1 119 ? -7.995 -7.986 18.624 1.00 93.94 119 ALA A CA 1
ATOM 989 C C . ALA A 1 119 ? -6.809 -7.080 18.240 1.00 93.94 119 ALA A C 1
ATOM 991 O O . ALA A 1 119 ? -6.128 -7.307 17.234 1.00 93.94 119 ALA A O 1
ATOM 992 N N . LYS A 1 120 ? -6.516 -6.064 19.064 1.00 92.31 120 LYS A N 1
ATOM 993 C CA . LYS A 1 120 ? -5.409 -5.120 18.816 1.00 92.31 120 LYS A CA 1
ATOM 994 C C . LYS A 1 120 ? -4.054 -5.829 18.761 1.00 92.31 120 LYS A C 1
ATOM 996 O O . LYS A 1 120 ? -3.201 -5.450 17.963 1.00 92.31 120 LYS A O 1
ATOM 1001 N N . GLU A 1 121 ? -3.865 -6.869 19.563 1.00 92.88 121 GLU A N 1
ATOM 1002 C CA . GLU A 1 121 ? -2.645 -7.676 19.607 1.00 92.88 121 GLU A CA 1
ATOM 1003 C C . GLU A 1 121 ? -2.433 -8.450 18.297 1.00 92.88 121 GLU A C 1
ATOM 1005 O O . GLU A 1 121 ? -1.335 -8.432 17.739 1.00 92.88 121 GLU A O 1
ATOM 1010 N N . ASP A 1 122 ? -3.493 -9.058 17.762 1.00 94.69 122 ASP A N 1
ATOM 1011 C CA . ASP A 1 122 ? -3.449 -9.773 16.482 1.00 94.69 122 ASP A CA 1
ATOM 1012 C C . ASP A 1 122 ? -3.231 -8.805 15.312 1.00 94.69 122 ASP A C 1
ATOM 1014 O O . ASP A 1 122 ? -2.453 -9.085 14.396 1.00 94.69 122 ASP A O 1
ATOM 1018 N N . ALA A 1 123 ? -3.872 -7.631 15.355 1.00 95.06 123 ALA A N 1
ATOM 1019 C CA . ALA A 1 123 ? -3.634 -6.557 14.397 1.00 95.06 123 ALA A CA 1
ATOM 1020 C C . ALA A 1 123 ? -2.171 -6.088 14.423 1.00 95.06 123 ALA A C 1
ATOM 1022 O O . ALA A 1 123 ? -1.551 -5.963 13.366 1.00 95.06 123 ALA A O 1
ATOM 1023 N N . ALA A 1 124 ? -1.594 -5.888 15.612 1.00 94.06 124 ALA A N 1
ATOM 1024 C CA . ALA A 1 124 ? -0.193 -5.512 15.774 1.00 94.06 124 ALA A CA 1
ATOM 1025 C C . ALA A 1 124 ? 0.753 -6.573 15.204 1.00 94.06 124 ALA A C 1
ATOM 1027 O O . ALA A 1 124 ? 1.667 -6.224 14.459 1.00 94.06 124 ALA A O 1
ATOM 1028 N N . ALA A 1 125 ? 0.498 -7.858 15.468 1.00 94.12 125 ALA A N 1
ATOM 1029 C CA . ALA A 1 125 ? 1.296 -8.950 14.916 1.00 94.12 125 ALA A CA 1
ATOM 1030 C C . ALA A 1 125 ? 1.244 -8.990 13.377 1.00 94.12 125 ALA A C 1
ATOM 1032 O O . ALA A 1 125 ? 2.277 -9.148 12.723 1.00 94.12 125 ALA A O 1
ATOM 1033 N N . LYS A 1 126 ? 0.058 -8.795 12.781 1.00 95.88 126 LYS A N 1
ATOM 1034 C CA . LYS A 1 126 ? -0.110 -8.720 11.318 1.00 95.88 126 LYS A CA 1
ATOM 1035 C C . LYS A 1 126 ? 0.630 -7.528 10.713 1.00 95.88 126 LYS A C 1
ATOM 1037 O O . LYS A 1 126 ? 1.328 -7.690 9.712 1.00 95.88 126 LYS A O 1
ATOM 1042 N N . VAL A 1 127 ? 0.498 -6.346 11.318 1.00 96.12 127 VAL A N 1
ATOM 1043 C CA . VAL A 1 127 ? 1.188 -5.131 10.863 1.00 96.12 127 VAL A CA 1
ATOM 1044 C C . VAL A 1 127 ? 2.701 -5.289 10.994 1.00 96.12 127 VAL A C 1
ATOM 1046 O O . VAL A 1 127 ? 3.413 -4.993 10.040 1.00 96.12 127 VAL A O 1
ATOM 1049 N N . GLU A 1 128 ? 3.209 -5.820 12.108 1.00 94.75 128 GLU A N 1
ATOM 1050 C CA . GLU A 1 128 ? 4.644 -6.063 12.289 1.00 94.75 128 GLU A CA 1
ATOM 1051 C C . GLU A 1 128 ? 5.187 -7.047 11.241 1.00 94.75 128 GLU A C 1
ATOM 1053 O O . GLU A 1 128 ? 6.235 -6.800 10.635 1.00 94.75 128 GLU A O 1
ATOM 1058 N N . ALA A 1 129 ? 4.464 -8.142 10.985 1.00 95.31 129 ALA A N 1
ATOM 1059 C CA . ALA A 1 129 ? 4.838 -9.112 9.963 1.00 95.31 129 ALA A CA 1
ATOM 1060 C C . ALA A 1 129 ? 4.900 -8.470 8.567 1.00 95.31 129 ALA A C 1
ATOM 1062 O O . ALA A 1 129 ? 5.870 -8.687 7.835 1.00 95.31 129 ALA A O 1
ATOM 1063 N N . ALA A 1 130 ? 3.919 -7.630 8.219 1.00 96.75 130 ALA A N 1
ATOM 1064 C CA . ALA A 1 130 ? 3.922 -6.879 6.966 1.00 96.75 130 ALA A CA 1
ATOM 1065 C C . ALA A 1 130 ? 5.098 -5.888 6.905 1.00 96.75 130 ALA A C 1
ATOM 1067 O O . ALA A 1 130 ? 5.857 -5.883 5.939 1.00 96.75 130 ALA A O 1
ATOM 1068 N N . VAL A 1 131 ? 5.334 -5.103 7.956 1.00 95.44 131 VAL A N 1
ATOM 1069 C CA . VAL A 1 131 ? 6.461 -4.160 8.007 1.00 95.44 131 VAL A CA 1
ATOM 1070 C C . VAL A 1 131 ? 7.789 -4.883 7.781 1.00 95.44 131 VAL A C 1
ATOM 1072 O O . VAL A 1 131 ? 8.576 -4.448 6.946 1.00 95.44 131 VAL A O 1
ATOM 1075 N N . ARG A 1 132 ? 8.028 -6.024 8.442 1.00 94.75 132 ARG A N 1
ATOM 1076 C CA . ARG A 1 132 ? 9.256 -6.813 8.235 1.00 94.75 132 ARG A CA 1
ATOM 1077 C C . ARG A 1 132 ? 9.360 -7.369 6.816 1.00 94.75 132 ARG A C 1
ATOM 1079 O O . ARG A 1 132 ? 10.423 -7.263 6.209 1.00 94.75 132 ARG A O 1
ATOM 1086 N N . LYS A 1 133 ? 8.283 -7.956 6.285 1.00 96.81 133 LYS A N 1
ATOM 1087 C CA . LYS A 1 133 ? 8.285 -8.613 4.967 1.00 96.81 133 LYS A CA 1
ATOM 1088 C C . LYS A 1 133 ? 8.518 -7.631 3.819 1.00 96.81 133 LYS A C 1
ATOM 1090 O O . LYS A 1 133 ? 9.191 -7.973 2.851 1.00 96.81 133 LYS A O 1
ATOM 1095 N N . TYR A 1 134 ? 7.967 -6.426 3.925 1.00 96.81 134 TYR A N 1
ATOM 1096 C CA . TYR A 1 134 ? 8.011 -5.427 2.861 1.00 96.81 134 TYR A CA 1
ATOM 1097 C C . TYR A 1 134 ? 9.131 -4.388 3.054 1.00 96.81 134 TYR A C 1
ATOM 1099 O O . TYR A 1 134 ? 9.254 -3.494 2.227 1.00 96.81 134 TYR A O 1
ATOM 1107 N N . ALA A 1 135 ? 9.951 -4.471 4.111 1.00 93.56 135 ALA A N 1
ATOM 1108 C CA . ALA A 1 135 ? 10.946 -3.445 4.458 1.00 93.56 135 ALA A CA 1
ATOM 1109 C C . ALA A 1 135 ? 12.005 -3.190 3.373 1.00 93.56 135 ALA A C 1
ATOM 1111 O O . ALA A 1 135 ? 12.469 -2.056 3.213 1.00 93.56 135 ALA A O 1
ATOM 1112 N N . ASP A 1 136 ? 12.415 -4.229 2.642 1.00 94.31 136 ASP A N 1
ATOM 1113 C CA . ASP A 1 136 ? 13.445 -4.091 1.619 1.00 94.31 136 ASP A CA 1
ATOM 1114 C C . ASP A 1 136 ? 12.838 -3.715 0.264 1.00 94.31 136 ASP A C 1
ATOM 1116 O O . ASP A 1 136 ? 12.201 -4.518 -0.419 1.00 94.31 136 ASP A O 1
ATOM 1120 N N . ARG A 1 137 ? 13.101 -2.474 -0.158 1.00 93.50 137 ARG A N 1
ATOM 1121 C CA . ARG A 1 137 ? 12.625 -1.921 -1.432 1.00 93.50 137 ARG A CA 1
ATOM 1122 C C . ARG A 1 137 ? 13.194 -2.592 -2.686 1.00 93.50 137 ARG A C 1
ATOM 1124 O O . ARG A 1 137 ? 12.762 -2.269 -3.794 1.00 93.50 137 ARG A O 1
ATOM 1131 N N . PHE A 1 138 ? 14.228 -3.416 -2.540 1.00 94.12 138 PHE A N 1
ATOM 1132 C CA . PHE A 1 138 ? 14.846 -4.164 -3.632 1.00 94.12 138 PHE A CA 1
ATOM 1133 C C . PHE A 1 138 ? 14.337 -5.603 -3.716 1.00 94.12 138 PHE A C 1
ATOM 1135 O O . PHE A 1 138 ? 14.588 -6.260 -4.725 1.00 94.12 138 PHE A O 1
ATOM 1142 N N . GLU A 1 139 ? 13.604 -6.064 -2.704 1.00 96.94 139 GLU A N 1
ATOM 1143 C CA . GLU A 1 139 ? 13.095 -7.426 -2.633 1.00 96.94 139 GLU A CA 1
ATOM 1144 C C . GLU A 1 139 ? 11.709 -7.575 -3.261 1.00 96.94 139 GLU A C 1
ATOM 1146 O O . GLU A 1 139 ? 10.921 -6.627 -3.381 1.00 96.94 139 GLU A O 1
ATOM 1151 N N . GLN A 1 140 ? 11.409 -8.814 -3.653 1.00 97.62 140 GLN A N 1
ATOM 1152 C CA . GLN A 1 140 ? 10.183 -9.181 -4.359 1.00 97.62 140 GLN A CA 1
ATOM 1153 C C . GLN A 1 140 ? 8.898 -8.678 -3.670 1.00 97.62 140 GLN A C 1
ATOM 1155 O O . GLN A 1 140 ? 8.054 -8.121 -4.374 1.00 97.62 140 GLN A O 1
ATOM 1160 N N . PRO A 1 141 ? 8.710 -8.808 -2.335 1.00 98.06 141 PRO A N 1
ATOM 1161 C CA . PRO A 1 141 ? 7.453 -8.415 -1.698 1.00 98.06 141 PRO A CA 1
ATOM 1162 C C . PRO A 1 141 ? 7.133 -6.930 -1.891 1.00 98.06 141 PRO A C 1
ATOM 1164 O O . PRO A 1 141 ? 6.045 -6.591 -2.358 1.00 98.06 141 PRO A O 1
ATOM 1167 N N . TYR A 1 142 ? 8.097 -6.044 -1.617 1.00 97.50 1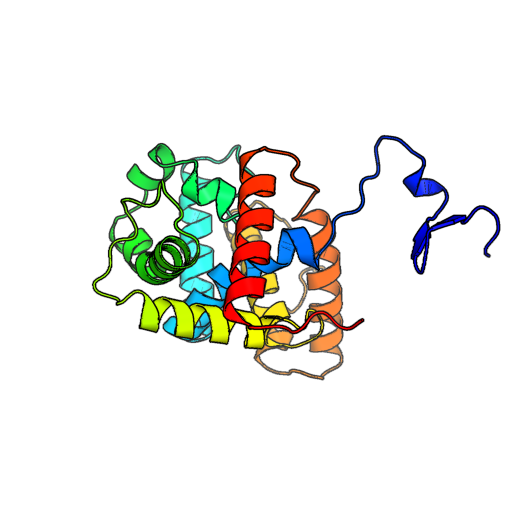42 TYR A N 1
ATOM 1168 C CA . TYR A 1 142 ? 7.931 -4.602 -1.819 1.00 97.50 142 TYR A CA 1
ATOM 1169 C C . TYR A 1 142 ? 7.567 -4.280 -3.267 1.00 97.50 142 TYR A C 1
ATOM 1171 O O . TYR A 1 142 ? 6.656 -3.497 -3.529 1.00 97.50 142 TYR A O 1
ATOM 1179 N N . LEU A 1 143 ? 8.253 -4.915 -4.218 1.00 97.44 143 LEU A N 1
ATOM 1180 C CA . LEU A 1 143 ? 8.049 -4.667 -5.641 1.00 97.44 143 LEU A CA 1
ATOM 1181 C C . LEU A 1 143 ? 6.696 -5.170 -6.145 1.00 97.44 143 LEU A C 1
ATOM 1183 O O . LEU A 1 143 ? 6.125 -4.540 -7.032 1.00 97.44 143 LEU A O 1
ATOM 1187 N N . LEU A 1 144 ? 6.151 -6.245 -5.573 1.00 97.94 144 LEU A N 1
ATOM 1188 C CA . LEU A 1 144 ? 4.795 -6.710 -5.874 1.00 97.94 144 LEU A CA 1
ATOM 1189 C C . LEU A 1 144 ? 3.740 -5.719 -5.378 1.00 97.94 144 LEU A C 1
ATOM 1191 O O . LEU A 1 144 ? 2.856 -5.330 -6.143 1.00 97.94 144 LEU A O 1
ATOM 1195 N N . ALA A 1 145 ? 3.856 -5.253 -4.134 1.00 97.69 145 ALA A N 1
ATOM 1196 C CA . ALA A 1 145 ? 2.949 -4.240 -3.597 1.00 97.69 145 ALA A CA 1
ATOM 1197 C C . ALA A 1 145 ? 3.045 -2.923 -4.382 1.00 97.69 145 ALA A C 1
ATOM 1199 O O . ALA A 1 145 ? 2.028 -2.349 -4.764 1.00 97.69 145 ALA A O 1
ATOM 1200 N N . LEU A 1 146 ? 4.256 -2.488 -4.729 1.00 96.38 146 LEU A N 1
ATOM 1201 C CA . LEU A 1 146 ? 4.444 -1.296 -5.546 1.00 96.38 146 LEU A CA 1
ATOM 1202 C C . LEU A 1 146 ? 3.866 -1.458 -6.962 1.00 96.38 146 LEU A C 1
ATOM 1204 O O . LEU A 1 146 ? 3.201 -0.557 -7.469 1.00 96.38 146 LEU A O 1
ATOM 1208 N N . SER A 1 147 ? 4.073 -2.612 -7.598 1.00 96.12 147 SER A N 1
ATOM 1209 C CA . SER A 1 147 ? 3.512 -2.892 -8.927 1.00 96.12 147 SER A CA 1
ATOM 1210 C C . SER A 1 147 ? 1.984 -2.981 -8.896 1.00 96.12 147 SER A C 1
ATOM 1212 O O . SER A 1 147 ? 1.340 -2.631 -9.881 1.00 96.12 147 SER A O 1
ATOM 1214 N N . THR A 1 148 ? 1.394 -3.366 -7.759 1.00 96.88 148 THR A N 1
ATOM 1215 C CA . THR A 1 148 ? -0.066 -3.354 -7.544 1.00 96.88 148 THR A CA 1
ATOM 1216 C C . THR A 1 148 ? -0.635 -1.936 -7.639 1.00 96.88 148 THR A C 1
ATOM 1218 O O . THR A 1 148 ? -1.693 -1.740 -8.240 1.00 96.88 148 THR A O 1
ATOM 1221 N N . VAL A 1 149 ? 0.083 -0.932 -7.117 1.00 95.69 149 VAL A N 1
ATOM 1222 C CA . VAL A 1 149 ? -0.289 0.486 -7.280 1.00 95.69 149 VAL A CA 1
ATOM 1223 C C . VAL A 1 149 ? -0.311 0.858 -8.754 1.00 95.69 149 VAL A C 1
ATOM 1225 O O . VAL A 1 149 ? -1.316 1.360 -9.248 1.00 95.69 149 VAL A O 1
ATOM 1228 N N . ILE A 1 150 ? 0.775 0.565 -9.473 1.00 94.81 150 ILE A N 1
ATOM 1229 C CA . ILE A 1 150 ? 0.917 0.919 -10.891 1.00 94.81 150 ILE A CA 1
ATOM 1230 C C . ILE A 1 150 ? -0.162 0.225 -11.731 1.00 94.81 150 ILE A C 1
ATOM 1232 O O . ILE A 1 150 ? -0.767 0.854 -12.597 1.00 94.81 150 ILE A O 1
ATOM 1236 N N . TYR A 1 151 ? -0.441 -1.048 -11.451 1.00 94.44 151 TYR A N 1
ATOM 1237 C CA . TYR A 1 151 ? -1.502 -1.803 -12.112 1.00 94.44 151 TYR A CA 1
ATOM 1238 C C . TYR A 1 151 ? -2.886 -1.195 -11.850 1.00 94.44 151 TYR A C 1
ATOM 1240 O O . TYR A 1 151 ? -3.645 -0.993 -12.795 1.00 94.44 151 TYR A O 1
ATOM 1248 N N . GLY A 1 152 ? -3.201 -0.819 -10.606 1.00 94.75 152 GLY A N 1
ATOM 1249 C CA . GLY A 1 152 ? -4.467 -0.147 -10.301 1.00 94.75 152 GLY A CA 1
ATOM 1250 C C . GLY A 1 152 ? -4.586 1.235 -10.946 1.00 94.75 152 GLY A C 1
ATOM 1251 O O . GLY A 1 152 ? -5.638 1.567 -11.486 1.00 94.75 152 GLY A O 1
ATOM 1252 N N . MET A 1 153 ? -3.499 2.012 -10.985 1.00 94.00 153 MET A N 1
ATOM 1253 C CA . MET A 1 153 ? -3.460 3.284 -11.717 1.00 94.00 153 MET A CA 1
ATOM 1254 C C . MET A 1 153 ? -3.705 3.088 -13.217 1.00 94.00 153 MET A C 1
ATOM 1256 O O . MET A 1 153 ? -4.436 3.867 -13.825 1.00 94.00 153 MET A O 1
ATOM 1260 N N . ALA A 1 154 ? -3.109 2.057 -13.820 1.00 92.75 154 ALA A N 1
ATOM 1261 C CA . ALA A 1 154 ? -3.316 1.738 -15.229 1.00 92.75 154 ALA A CA 1
ATOM 1262 C C . ALA A 1 154 ? -4.768 1.321 -15.507 1.00 92.75 154 ALA A C 1
ATOM 1264 O O . ALA A 1 154 ? -5.365 1.793 -16.471 1.00 92.75 154 ALA A O 1
ATOM 1265 N N . ARG A 1 155 ? -5.360 0.494 -14.634 1.00 92.94 155 ARG A N 1
ATOM 1266 C CA . ARG A 1 155 ? -6.770 0.081 -14.726 1.00 92.94 155 ARG A CA 1
ATOM 1267 C C . ARG A 1 155 ? -7.751 1.242 -14.613 1.00 92.94 155 ARG A C 1
ATOM 1269 O O . ARG A 1 155 ? -8.784 1.223 -15.267 1.00 92.94 155 ARG A O 1
ATOM 1276 N N . ALA A 1 156 ? -7.421 2.250 -13.814 1.00 94.00 156 ALA A N 1
ATOM 1277 C CA . ALA A 1 156 ? -8.240 3.442 -13.623 1.00 94.00 156 ALA A CA 1
ATOM 1278 C C . ALA A 1 156 ? -7.935 4.576 -14.624 1.00 94.00 156 ALA A C 1
ATOM 1280 O O . ALA A 1 156 ? -8.289 5.730 -14.372 1.00 94.00 156 ALA A O 1
ATOM 1281 N N . ASP A 1 157 ? -7.234 4.279 -15.726 1.00 92.75 157 ASP A N 1
ATOM 1282 C CA . ASP A 1 157 ? -6.816 5.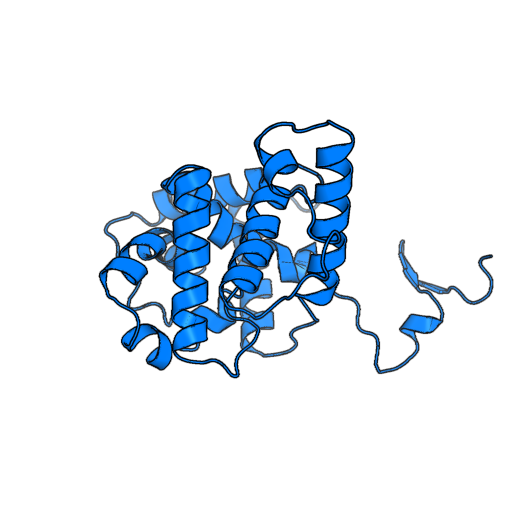244 -16.754 1.00 92.75 157 ASP A CA 1
ATOM 1283 C C . ASP A 1 157 ? -5.945 6.410 -16.238 1.00 92.75 157 ASP A C 1
ATOM 1285 O O . ASP A 1 157 ? -5.784 7.431 -16.915 1.00 92.75 157 ASP A O 1
ATOM 1289 N N . LYS A 1 158 ? -5.327 6.265 -15.058 1.00 92.31 158 LYS A N 1
ATOM 1290 C CA . LYS A 1 158 ? -4.428 7.271 -14.462 1.00 92.31 158 LYS A CA 1
ATOM 1291 C C . LYS A 1 158 ? -3.017 7.219 -15.013 1.00 92.31 158 LYS A C 1
ATOM 1293 O O . LYS A 1 158 ? -2.296 8.213 -14.967 1.00 92.31 158 LYS A O 1
ATOM 1298 N N . VAL A 1 159 ? -2.629 6.075 -15.562 1.00 90.69 159 VAL A N 1
ATOM 1299 C CA . VAL A 1 159 ? -1.346 5.881 -16.234 1.00 90.69 159 VAL A CA 1
ATOM 1300 C C . VAL A 1 159 ? -1.604 5.201 -17.564 1.00 90.69 159 VAL A C 1
ATOM 1302 O O . VAL A 1 159 ? -2.291 4.187 -17.629 1.00 90.69 159 VAL A O 1
ATOM 1305 N N . LYS A 1 160 ? -1.024 5.750 -18.632 1.00 89.31 160 LYS A N 1
ATOM 1306 C CA . LYS A 1 160 ? -1.102 5.183 -19.978 1.00 89.31 160 LYS A CA 1
ATOM 1307 C C . LYS A 1 160 ? 0.294 4.855 -20.468 1.00 89.31 160 LYS A C 1
ATOM 1309 O O . LYS A 1 160 ? 1.214 5.660 -20.340 1.00 89.31 160 LYS A O 1
ATOM 1314 N N . PHE A 1 161 ? 0.430 3.672 -21.045 1.00 87.75 161 PHE A N 1
ATOM 1315 C CA . PHE A 1 161 ? 1.667 3.214 -21.658 1.00 87.75 161 PHE A CA 1
ATOM 1316 C C . PHE A 1 161 ? 1.541 3.337 -23.171 1.00 87.75 161 PHE A C 1
ATOM 1318 O O . PHE A 1 161 ? 0.489 3.042 -23.741 1.00 87.75 161 PHE A O 1
ATOM 1325 N N . ALA A 1 162 ? 2.614 3.771 -23.826 1.00 89.88 162 ALA A N 1
ATOM 1326 C CA . ALA A 1 162 ? 2.675 3.705 -25.273 1.00 89.88 162 ALA A CA 1
ATOM 1327 C C . ALA A 1 162 ? 2.744 2.229 -25.723 1.00 89.88 162 ALA A C 1
ATOM 1329 O O . ALA A 1 162 ? 3.197 1.361 -24.965 1.00 89.88 162 ALA A O 1
ATOM 1330 N N . PRO A 1 163 ? 2.308 1.911 -26.953 1.00 86.81 163 PRO A N 1
ATOM 1331 C CA . PRO A 1 163 ? 2.436 0.562 -27.488 1.00 86.81 163 PRO A CA 1
ATOM 1332 C C . PRO A 1 163 ? 3.878 0.047 -27.377 1.00 86.81 163 PRO A C 1
ATOM 1334 O O . PRO A 1 163 ? 4.821 0.731 -27.769 1.00 86.81 163 PRO A O 1
ATOM 1337 N N . GLY A 1 164 ? 4.045 -1.154 -26.819 1.00 86.62 164 GLY A N 1
ATOM 1338 C CA . GLY A 1 164 ? 5.354 -1.787 -26.628 1.00 86.62 164 GLY A CA 1
ATOM 1339 C C . GLY A 1 164 ? 6.183 -1.258 -25.450 1.00 86.62 164 GLY A C 1
ATOM 1340 O O . GLY A 1 164 ? 7.283 -1.755 -25.236 1.00 86.62 164 GLY A O 1
ATOM 1341 N N . THR A 1 165 ? 5.683 -0.291 -24.669 1.00 87.00 165 THR A N 1
ATOM 1342 C CA . THR A 1 165 ? 6.411 0.252 -23.506 1.00 87.00 165 THR A CA 1
ATOM 1343 C C . THR A 1 165 ? 5.876 -0.238 -22.163 1.00 87.00 165 THR A C 1
ATOM 1345 O O . THR A 1 165 ? 6.346 0.237 -21.132 1.00 87.00 165 THR A O 1
ATOM 1348 N N . LEU A 1 166 ? 4.870 -1.119 -22.151 1.00 86.69 166 LEU A N 1
ATOM 1349 C CA . LEU A 1 166 ? 4.313 -1.684 -20.923 1.00 86.69 166 LEU A CA 1
ATOM 1350 C C . LEU A 1 166 ? 5.348 -2.622 -20.273 1.00 86.69 166 LEU A C 1
ATOM 1352 O O . LEU A 1 166 ? 5.725 -3.617 -20.896 1.00 86.69 166 LEU A O 1
ATOM 1356 N N . PRO A 1 167 ? 5.799 -2.339 -19.038 1.00 86.94 167 PRO A N 1
ATOM 1357 C CA . PRO A 1 167 ? 6.653 -3.251 -18.287 1.00 86.94 167 PRO A CA 1
ATOM 1358 C C . PRO A 1 167 ? 5.983 -4.607 -18.064 1.00 86.94 167 PRO A C 1
ATOM 1360 O O . PRO A 1 167 ? 4.802 -4.665 -17.714 1.00 86.94 167 PRO A O 1
ATOM 1363 N N . ASN A 1 168 ? 6.746 -5.697 -18.162 1.00 92.44 168 ASN A N 1
ATOM 1364 C CA . ASN A 1 168 ? 6.259 -7.011 -17.746 1.00 92.44 168 ASN A CA 1
ATOM 1365 C C . ASN A 1 168 ? 6.318 -7.153 -16.214 1.00 92.44 168 ASN A C 1
ATOM 1367 O O . ASN A 1 168 ? 7.193 -7.824 -15.666 1.00 92.44 168 ASN A O 1
ATOM 1371 N N . PHE A 1 169 ? 5.397 -6.498 -15.502 1.00 93.31 169 PHE A N 1
ATOM 1372 C CA . PHE A 1 169 ? 5.326 -6.594 -14.039 1.00 93.31 169 PHE A CA 1
ATOM 1373 C C . PHE A 1 169 ? 4.971 -8.003 -13.543 1.00 93.31 169 PHE A C 1
ATOM 1375 O O . PHE A 1 169 ? 5.338 -8.353 -12.422 1.00 93.31 169 PHE A O 1
ATOM 1382 N N . GLU A 1 170 ? 4.334 -8.840 -14.368 1.00 93.81 170 GLU A N 1
ATOM 1383 C CA . GLU A 1 170 ? 4.050 -10.237 -14.021 1.00 93.81 170 GLU A CA 1
ATOM 1384 C C . GLU A 1 170 ? 5.341 -11.031 -13.775 1.00 93.81 170 GLU A C 1
ATOM 1386 O O . GLU A 1 170 ? 5.383 -11.856 -12.863 1.00 93.81 170 GLU A O 1
ATOM 1391 N N . ALA A 1 171 ? 6.431 -10.718 -14.487 1.00 96.31 171 ALA A N 1
ATOM 1392 C CA . ALA A 1 171 ? 7.730 -11.360 -14.279 1.00 96.31 171 ALA A CA 1
ATOM 1393 C C . ALA A 1 171 ? 8.275 -11.183 -12.849 1.00 96.31 171 ALA A C 1
ATOM 1395 O O . ALA A 1 171 ? 9.027 -12.035 -12.375 1.00 96.31 171 ALA A O 1
ATOM 1396 N N . ILE A 1 172 ? 7.882 -10.119 -12.130 1.00 96.81 172 ILE A N 1
ATOM 1397 C CA . ILE A 1 172 ? 8.231 -9.939 -10.710 1.00 96.81 172 ILE A CA 1
ATOM 1398 C C . ILE A 1 172 ? 7.593 -11.046 -9.865 1.00 96.81 172 ILE A C 1
ATOM 1400 O O . ILE A 1 172 ? 8.222 -11.531 -8.930 1.00 96.81 172 ILE A O 1
ATOM 1404 N N . ALA A 1 173 ? 6.371 -11.471 -10.194 1.00 95.06 173 ALA A N 1
ATOM 1405 C CA . ALA A 1 173 ? 5.661 -12.533 -9.487 1.00 95.06 173 ALA A CA 1
ATOM 1406 C C . ALA A 1 173 ? 6.107 -13.931 -9.931 1.00 95.06 173 ALA A C 1
ATOM 1408 O O . ALA A 1 173 ? 6.279 -14.814 -9.093 1.00 95.06 173 ALA A O 1
ATOM 1409 N N . THR A 1 174 ? 6.280 -14.139 -11.236 1.00 95.88 174 THR A N 1
ATOM 1410 C CA . THR A 1 174 ? 6.388 -15.481 -11.828 1.00 95.88 174 THR A CA 1
ATOM 1411 C C . THR A 1 174 ? 7.820 -15.934 -12.095 1.00 95.88 174 THR A C 1
ATOM 1413 O O . THR A 1 174 ? 8.058 -17.135 -12.195 1.00 95.88 174 THR A O 1
ATOM 1416 N N . ASN A 1 175 ? 8.783 -15.010 -12.193 1.00 95.38 175 ASN A N 1
ATOM 1417 C CA . ASN A 1 175 ? 10.162 -15.327 -12.570 1.00 95.38 175 ASN A CA 1
ATOM 1418 C C . ASN A 1 175 ? 11.193 -14.433 -11.856 1.00 95.38 175 ASN A C 1
ATOM 1420 O O . ASN A 1 175 ? 12.043 -13.799 -12.490 1.00 95.38 175 ASN A O 1
ATOM 1424 N N . TRP A 1 176 ? 11.101 -14.351 -10.527 1.00 96.62 176 TRP A N 1
ATOM 1425 C CA . TRP A 1 176 ? 11.977 -13.514 -9.705 1.00 96.62 176 TRP A CA 1
ATOM 1426 C C . TRP A 1 176 ? 13.464 -13.853 -9.888 1.00 96.62 176 TRP A C 1
ATOM 1428 O O . TRP A 1 176 ? 13.870 -15.011 -9.830 1.00 96.62 176 TRP A O 1
ATOM 1438 N N . GLY A 1 177 ? 14.287 -12.825 -10.099 1.00 94.88 177 GLY A N 1
ATOM 1439 C CA . GLY A 1 177 ? 15.732 -12.953 -10.307 1.00 94.88 177 GLY A CA 1
ATOM 1440 C C . GLY A 1 177 ? 16.157 -13.085 -11.774 1.00 94.88 177 GLY A C 1
ATOM 1441 O O . GLY A 1 177 ? 17.340 -12.898 -12.077 1.00 94.88 177 GLY A O 1
ATOM 1442 N N . SER A 1 178 ? 15.217 -13.323 -12.694 1.00 97.12 178 SER A N 1
ATOM 1443 C CA . SER A 1 178 ? 15.462 -13.229 -14.140 1.00 97.12 178 SER A CA 1
ATOM 1444 C C . SER A 1 178 ? 15.781 -11.796 -14.578 1.00 97.12 178 SER A C 1
ATOM 1446 O O . SER A 1 178 ? 15.405 -10.834 -13.902 1.00 97.12 178 SER A O 1
ATOM 1448 N N . ASP A 1 179 ? 16.431 -11.632 -15.731 1.00 96.69 179 ASP A N 1
ATOM 1449 C CA . ASP A 1 179 ? 16.732 -10.304 -16.289 1.00 96.69 179 ASP A CA 1
ATOM 1450 C C . ASP A 1 179 ? 15.463 -9.492 -16.569 1.00 96.69 179 ASP A C 1
ATOM 1452 O O . ASP A 1 179 ? 15.418 -8.288 -16.316 1.00 96.69 179 ASP A O 1
ATOM 1456 N N . GLU A 1 180 ? 14.399 -10.171 -16.989 1.00 95.38 180 GLU A N 1
ATOM 1457 C CA . GLU A 1 180 ? 13.091 -9.564 -17.208 1.00 95.38 180 GLU A CA 1
ATOM 1458 C C . GLU A 1 180 ? 12.472 -9.052 -15.900 1.00 95.38 180 GLU A C 1
ATOM 1460 O O . GLU A 1 180 ? 12.083 -7.886 -15.820 1.00 95.38 180 GLU A O 1
ATOM 1465 N N . SER A 1 181 ? 12.472 -9.864 -14.834 1.00 96.69 181 SER A N 1
ATOM 1466 C CA . SER A 1 181 ? 11.979 -9.426 -13.518 1.00 96.69 181 SER A CA 1
ATOM 1467 C C . SER A 1 181 ? 12.812 -8.284 -12.925 1.00 96.69 181 SER A C 1
ATOM 1469 O O . SER A 1 181 ? 12.257 -7.369 -12.320 1.00 96.69 181 SER A O 1
ATOM 1471 N N . LYS A 1 182 ? 14.137 -8.278 -13.140 1.00 96.00 182 LYS A N 1
ATOM 1472 C CA . LYS A 1 182 ? 15.033 -7.195 -12.703 1.00 96.00 182 LYS A CA 1
ATOM 1473 C C . LYS A 1 182 ? 14.740 -5.897 -13.446 1.00 96.00 182 LYS A C 1
ATOM 1475 O O . LYS A 1 182 ? 14.740 -4.828 -12.830 1.00 96.00 182 LYS A O 1
ATOM 1480 N N . MET A 1 183 ? 14.475 -5.984 -14.749 1.00 95.12 183 MET A N 1
ATOM 1481 C CA . MET A 1 183 ? 14.091 -4.839 -15.569 1.00 95.12 183 MET A CA 1
ATOM 1482 C C . MET A 1 183 ? 12.732 -4.281 -15.134 1.00 95.12 183 MET A C 1
ATOM 1484 O O . MET A 1 183 ? 12.629 -3.082 -14.872 1.00 95.12 183 MET A O 1
ATOM 1488 N N . ALA A 1 184 ? 11.726 -5.141 -14.955 1.00 95.69 184 ALA A N 1
ATOM 1489 C CA . ALA A 1 184 ? 10.415 -4.747 -14.444 1.00 95.69 184 ALA A CA 1
ATOM 1490 C C . ALA A 1 184 ? 10.508 -4.118 -13.040 1.00 95.69 184 ALA A C 1
ATOM 1492 O O . ALA A 1 184 ? 9.930 -3.063 -12.790 1.00 95.69 184 ALA A O 1
ATOM 1493 N N . ALA A 1 185 ? 11.311 -4.694 -12.141 1.00 95.62 185 ALA A N 1
ATOM 1494 C CA . ALA A 1 185 ? 11.566 -4.159 -10.804 1.00 95.62 185 ALA A CA 1
ATOM 1495 C C . ALA A 1 185 ? 12.265 -2.791 -10.821 1.00 95.62 185 ALA A C 1
ATOM 1497 O O . ALA A 1 185 ? 11.998 -1.926 -9.982 1.00 95.62 185 ALA A O 1
ATOM 1498 N N . ALA A 1 186 ? 13.205 -2.579 -11.745 1.00 94.19 186 ALA A N 1
ATOM 1499 C CA . ALA A 1 186 ? 13.836 -1.278 -11.943 1.00 94.19 186 ALA A CA 1
ATOM 1500 C C . ALA A 1 186 ? 12.825 -0.241 -12.446 1.00 94.19 186 ALA A C 1
ATOM 1502 O O . ALA A 1 186 ? 12.784 0.870 -11.920 1.00 94.19 186 ALA A O 1
ATOM 1503 N N . GLN A 1 187 ? 11.971 -0.623 -13.398 1.00 93.38 187 GLN A N 1
ATOM 1504 C CA . GLN A 1 187 ? 10.917 0.239 -13.925 1.00 93.38 187 GLN A CA 1
ATOM 1505 C C . GLN A 1 187 ? 9.881 0.591 -12.852 1.00 93.38 187 GLN A C 1
ATOM 1507 O O . GLN A 1 187 ? 9.601 1.771 -12.673 1.00 93.38 187 GLN A O 1
ATOM 1512 N N . ALA A 1 188 ? 9.394 -0.375 -12.066 1.00 93.88 188 ALA A N 1
ATOM 1513 C CA . ALA A 1 188 ? 8.449 -0.122 -10.974 1.00 93.88 188 ALA A CA 1
ATOM 1514 C C . ALA A 1 188 ? 8.988 0.925 -9.984 1.00 93.88 188 ALA A C 1
ATOM 1516 O O . ALA A 1 188 ? 8.299 1.886 -9.645 1.00 93.88 188 ALA A O 1
ATOM 1517 N N . ARG A 1 189 ? 10.257 0.793 -9.572 1.00 92.25 189 ARG A N 1
ATOM 1518 C CA . ARG A 1 189 ? 10.921 1.761 -8.680 1.00 92.25 189 ARG A CA 1
ATOM 1519 C C . ARG A 1 189 ? 11.135 3.128 -9.322 1.00 92.25 189 ARG A C 1
ATOM 1521 O O . ARG A 1 189 ? 11.044 4.136 -8.634 1.00 92.25 189 ARG A O 1
ATOM 1528 N N . ALA A 1 190 ? 11.442 3.182 -10.615 1.00 89.38 190 ALA A N 1
ATOM 1529 C CA . ALA A 1 190 ? 11.561 4.457 -11.317 1.00 89.38 190 ALA A CA 1
ATOM 1530 C C . ALA A 1 190 ? 10.200 5.169 -11.389 1.00 89.38 190 ALA A C 1
ATOM 1532 O O . ALA A 1 190 ? 10.109 6.366 -11.129 1.00 89.38 190 ALA A O 1
ATOM 1533 N N . MET A 1 191 ? 9.136 4.417 -11.676 1.00 89.12 191 MET A N 1
ATOM 1534 C CA . MET A 1 191 ? 7.771 4.929 -11.743 1.00 89.12 191 MET A CA 1
ATOM 1535 C C . MET A 1 191 ? 7.241 5.373 -10.379 1.00 89.12 191 MET A C 1
ATOM 1537 O O . MET A 1 191 ? 6.529 6.370 -10.307 1.00 89.12 191 MET A O 1
ATOM 1541 N N . SER A 1 192 ? 7.622 4.710 -9.283 1.00 84.31 192 SER A N 1
ATOM 1542 C CA . SER A 1 192 ? 7.185 5.128 -7.946 1.00 84.31 192 SER A CA 1
ATOM 1543 C C . SER A 1 192 ? 7.639 6.537 -7.586 1.00 84.31 192 SER A C 1
ATOM 1545 O O . SER A 1 192 ? 6.902 7.250 -6.920 1.00 84.31 192 SER A O 1
ATOM 1547 N N . MET A 1 193 ? 8.793 6.986 -8.081 1.00 78.62 193 MET A N 1
ATOM 1548 C CA . MET A 1 193 ? 9.248 8.365 -7.874 1.00 78.62 193 MET A CA 1
ATOM 1549 C C . MET A 1 193 ? 8.396 9.390 -8.630 1.00 78.62 193 MET A C 1
ATOM 1551 O O . MET A 1 193 ? 8.302 10.534 -8.200 1.00 78.62 193 MET A O 1
ATOM 1555 N N . ALA A 1 194 ? 7.764 8.991 -9.737 1.00 80.44 194 ALA A N 1
ATOM 1556 C CA . ALA A 1 194 ? 6.828 9.841 -10.467 1.00 80.44 194 ALA A CA 1
ATOM 1557 C C . ALA A 1 194 ? 5.427 9.824 -9.838 1.00 80.44 194 ALA A C 1
ATOM 1559 O O . ALA A 1 194 ? 4.737 10.840 -9.841 1.00 80.44 194 ALA A O 1
ATOM 1560 N N . PHE A 1 195 ? 5.005 8.675 -9.304 1.00 80.19 195 PHE A N 1
ATOM 1561 C CA . PHE A 1 195 ? 3.650 8.492 -8.785 1.00 80.19 195 PHE A CA 1
ATOM 1562 C C . PHE A 1 195 ? 3.510 8.790 -7.303 1.00 80.19 195 PHE A C 1
ATOM 1564 O O . PHE A 1 195 ? 2.415 9.105 -6.876 1.00 80.19 195 PHE A O 1
ATOM 1571 N N . PHE A 1 196 ? 4.579 8.783 -6.519 1.00 82.19 196 PHE A N 1
ATOM 1572 C CA . PHE A 1 196 ? 4.567 9.261 -5.142 1.00 82.19 196 PHE A CA 1
ATOM 1573 C C . PHE A 1 196 ? 5.345 10.578 -5.062 1.00 82.19 196 PHE A C 1
ATOM 1575 O O . PHE A 1 196 ? 6.475 10.578 -4.577 1.00 82.19 196 PHE A O 1
ATOM 1582 N N . PRO A 1 197 ? 4.793 11.704 -5.559 1.00 79.12 197 PRO A N 1
ATOM 1583 C CA . PRO A 1 197 ? 5.426 12.997 -5.338 1.00 79.12 197 PRO A CA 1
ATOM 1584 C C . PRO A 1 197 ? 5.442 13.325 -3.840 1.00 79.12 197 PRO A C 1
ATOM 1586 O O . PRO A 1 197 ? 4.650 12.769 -3.076 1.00 79.12 197 PRO A O 1
ATOM 1589 N N . SER A 1 198 ? 6.313 14.251 -3.439 1.00 76.50 198 SER A N 1
ATOM 1590 C CA . SER A 1 198 ? 6.327 14.797 -2.078 1.00 76.50 198 SER A CA 1
ATOM 1591 C C . SER A 1 198 ? 4.928 15.310 -1.738 1.00 76.50 198 SER A C 1
ATOM 1593 O O . SER A 1 198 ? 4.397 16.175 -2.438 1.00 76.50 198 SER A O 1
ATOM 1595 N N . ASP A 1 199 ? 4.307 14.734 -0.709 1.00 79.06 199 ASP A N 1
ATOM 1596 C CA . ASP A 1 199 ? 3.019 15.197 -0.195 1.00 79.06 199 ASP A CA 1
ATOM 1597 C C . ASP A 1 199 ? 3.243 15.893 1.145 1.00 79.06 199 ASP A C 1
ATOM 1599 O O . ASP A 1 199 ? 3.446 15.272 2.191 1.00 79.06 199 ASP A O 1
ATOM 1603 N N . THR A 1 200 ? 3.212 17.221 1.093 1.00 80.06 200 THR A N 1
ATOM 1604 C CA . THR A 1 200 ? 3.415 18.092 2.252 1.00 80.06 200 THR A CA 1
ATOM 1605 C C . THR A 1 200 ? 2.114 18.410 2.988 1.00 80.06 200 THR A C 1
ATOM 1607 O O . THR A 1 200 ? 2.116 19.212 3.928 1.00 80.06 200 THR A O 1
ATOM 1610 N N . SER A 1 201 ? 0.994 17.784 2.606 1.00 84.31 201 SER A N 1
ATOM 1611 C CA . SER A 1 201 ? -0.270 17.934 3.317 1.00 84.31 201 SER A CA 1
ATOM 1612 C C . SER A 1 201 ? -0.143 17.470 4.769 1.00 84.31 201 SER A C 1
ATOM 1614 O O . SER A 1 201 ? 0.571 16.520 5.108 1.00 84.31 201 SER A O 1
ATOM 1616 N N . ALA A 1 202 ? -0.878 18.136 5.663 1.00 85.19 202 ALA A N 1
ATOM 1617 C CA . ALA A 1 202 ? -0.855 17.805 7.086 1.00 85.19 202 ALA A CA 1
ATOM 1618 C C . ALA A 1 202 ? -1.232 16.333 7.349 1.00 85.19 202 ALA A C 1
ATOM 1620 O O . ALA A 1 202 ? -0.675 15.719 8.257 1.00 85.19 202 ALA A O 1
ATOM 1621 N N . GLY A 1 203 ? -2.130 15.762 6.536 1.00 86.31 203 GLY A N 1
ATOM 1622 C CA . GLY A 1 203 ? -2.555 14.365 6.630 1.00 86.31 203 GLY A CA 1
ATOM 1623 C C . GLY A 1 203 ? -1.432 13.376 6.317 1.00 86.31 203 GLY A C 1
ATOM 1624 O O . GLY A 1 203 ? -1.146 12.511 7.145 1.00 86.31 203 GLY A O 1
ATOM 1625 N N . ALA A 1 204 ? -0.755 13.532 5.176 1.00 86.88 204 ALA A N 1
ATOM 1626 C CA . ALA A 1 204 ? 0.343 12.651 4.768 1.00 86.88 204 ALA A CA 1
ATOM 1627 C C . ALA A 1 204 ? 1.541 12.727 5.728 1.00 86.88 204 ALA A C 1
ATOM 1629 O O . ALA A 1 204 ? 2.103 11.703 6.133 1.00 86.88 204 ALA A O 1
ATOM 1630 N N . VAL A 1 205 ? 1.884 13.941 6.176 1.00 87.88 205 VAL A N 1
ATOM 1631 C CA . VAL A 1 205 ? 2.949 14.160 7.164 1.00 87.88 205 VAL A CA 1
ATOM 1632 C C . VAL A 1 205 ? 2.590 13.530 8.511 1.00 87.88 205 VAL A C 1
ATOM 1634 O O . VAL A 1 205 ? 3.442 12.902 9.145 1.00 87.88 205 VAL A O 1
ATOM 1637 N N . ASN A 1 206 ? 1.344 13.688 8.972 1.00 91.88 206 ASN A N 1
ATOM 1638 C CA . ASN A 1 206 ? 0.891 13.098 10.231 1.00 91.88 206 ASN A CA 1
ATOM 1639 C C . ASN A 1 206 ? 0.866 11.567 10.169 1.00 91.88 206 ASN A C 1
ATOM 1641 O O . ASN A 1 206 ? 1.301 10.913 11.118 1.00 91.88 206 ASN A O 1
ATOM 1645 N N . TRP A 1 207 ? 0.406 11.004 9.051 1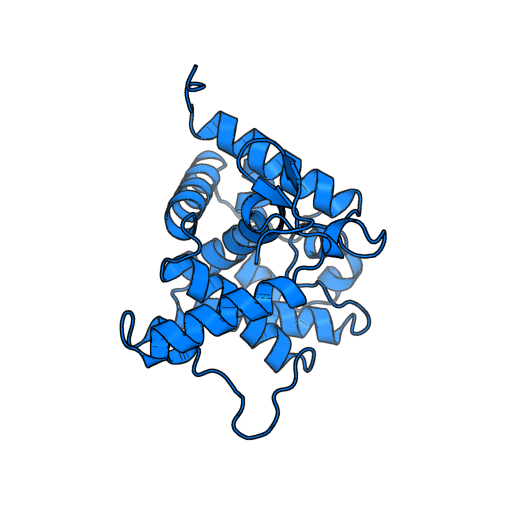.00 93.25 207 TRP A N 1
ATOM 1646 C CA . TRP A 1 207 ? 0.401 9.563 8.817 1.00 93.25 207 TRP A CA 1
ATOM 1647 C C . TRP A 1 207 ? 1.813 8.987 8.887 1.00 93.25 207 TRP A C 1
ATOM 1649 O O . TRP A 1 207 ? 2.092 8.157 9.750 1.00 93.25 207 TRP A O 1
ATOM 1659 N N . SER A 1 208 ? 2.733 9.514 8.079 1.00 91.75 208 SER A N 1
ATOM 1660 C CA . SER A 1 208 ? 4.121 9.041 8.030 1.00 91.75 208 SER A CA 1
ATOM 1661 C C . SER A 1 208 ? 4.803 9.131 9.400 1.00 91.75 208 SER A C 1
ATOM 1663 O O . SER A 1 208 ? 5.431 8.177 9.862 1.00 91.75 208 SER A O 1
ATOM 1665 N N . LYS A 1 209 ? 4.631 10.253 10.116 1.00 91.62 209 LYS A N 1
ATOM 1666 C CA . LYS A 1 209 ? 5.170 10.420 11.478 1.00 91.62 209 LYS A CA 1
ATOM 1667 C C . LYS A 1 209 ? 4.591 9.408 12.463 1.00 91.62 209 LYS A C 1
ATOM 1669 O O . LYS A 1 209 ? 5.338 8.851 13.267 1.00 91.62 209 LYS A O 1
ATOM 1674 N N . THR A 1 210 ? 3.279 9.190 12.419 1.00 93.81 210 THR A N 1
ATOM 1675 C CA . THR A 1 210 ? 2.591 8.255 13.318 1.00 93.81 210 THR A CA 1
ATOM 1676 C C . THR A 1 210 ? 3.042 6.827 13.041 1.00 93.81 210 THR A C 1
ATOM 1678 O O . THR A 1 210 ? 3.432 6.127 13.975 1.00 93.81 210 THR A O 1
ATOM 1681 N N . PHE A 1 211 ? 3.103 6.440 11.765 1.00 94.69 211 PHE A N 1
ATOM 1682 C CA . PHE A 1 211 ? 3.599 5.146 11.318 1.00 94.69 211 PHE A CA 1
ATOM 1683 C C . PHE A 1 211 ? 4.997 4.851 11.878 1.00 94.69 211 PHE A C 1
ATOM 1685 O O . PHE A 1 211 ? 5.206 3.827 12.533 1.00 94.69 211 PHE A O 1
ATOM 1692 N N . TRP A 1 212 ? 5.957 5.760 11.682 1.00 92.88 212 TRP A N 1
ATOM 1693 C CA . TRP A 1 212 ? 7.337 5.540 12.125 1.00 92.88 212 TRP A CA 1
ATOM 1694 C C . TRP A 1 212 ? 7.496 5.567 13.640 1.00 92.88 212 TRP A C 1
ATOM 1696 O O . TRP A 1 212 ? 8.180 4.706 14.195 1.00 92.88 212 TRP A O 1
ATOM 1706 N N . ARG A 1 213 ? 6.838 6.512 14.323 1.00 92.00 213 ARG A N 1
ATOM 1707 C CA . ARG A 1 213 ? 6.872 6.597 15.788 1.00 92.00 213 ARG A CA 1
ATOM 1708 C C . ARG A 1 213 ? 6.361 5.306 16.418 1.00 92.00 213 ARG A C 1
ATOM 1710 O O . ARG A 1 213 ? 7.009 4.769 17.310 1.00 92.00 213 ARG A O 1
ATOM 1717 N N . THR A 1 214 ? 5.220 4.808 15.957 1.00 90.56 214 THR A N 1
ATOM 1718 C CA . THR A 1 214 ? 4.605 3.609 16.524 1.00 90.56 214 THR A CA 1
ATOM 1719 C C . THR A 1 214 ? 5.414 2.356 16.200 1.00 90.56 214 THR A C 1
ATOM 1721 O O . THR A 1 214 ? 5.680 1.572 17.106 1.00 90.56 214 THR A O 1
ATOM 1724 N N . ASN A 1 215 ? 5.903 2.193 14.965 1.00 86.81 215 ASN A N 1
ATOM 1725 C CA . ASN A 1 215 ? 6.761 1.052 14.623 1.00 86.81 215 ASN A CA 1
ATOM 1726 C C . ASN A 1 215 ? 8.056 1.023 15.443 1.00 86.81 215 ASN A C 1
ATOM 1728 O O . ASN A 1 215 ? 8.446 -0.045 15.901 1.00 86.81 215 ASN A O 1
ATOM 1732 N N . TYR A 1 216 ? 8.683 2.178 15.686 1.00 83.50 216 TYR A N 1
ATOM 1733 C CA . TYR A 1 216 ? 9.869 2.271 16.543 1.00 83.50 216 TYR A CA 1
ATOM 1734 C C . TYR A 1 216 ? 9.587 1.827 17.988 1.00 83.50 216 TYR A C 1
ATOM 1736 O O . TYR A 1 216 ? 10.409 1.154 18.610 1.00 83.50 216 TYR A O 1
ATOM 1744 N N . LEU A 1 217 ? 8.416 2.187 18.526 1.00 80.62 217 LEU A N 1
ATOM 1745 C CA . LEU A 1 217 ? 7.995 1.781 19.870 1.00 80.62 217 LEU A CA 1
ATOM 1746 C C . LEU A 1 217 ? 7.694 0.277 19.947 1.00 80.62 217 LEU A C 1
ATOM 1748 O O . LEU A 1 217 ? 8.066 -0.367 20.928 1.00 80.62 217 LEU A O 1
ATOM 1752 N N . ILE A 1 218 ? 7.054 -0.283 18.916 1.00 74.62 218 ILE A N 1
ATOM 1753 C CA . ILE A 1 218 ? 6.698 -1.708 18.841 1.00 74.62 218 ILE A CA 1
ATOM 1754 C C . ILE A 1 218 ? 7.949 -2.580 18.691 1.00 74.62 218 ILE A C 1
ATOM 1756 O O . ILE A 1 218 ? 8.084 -3.589 19.381 1.00 74.62 218 ILE A O 1
ATOM 1760 N N . SER A 1 219 ? 8.898 -2.180 17.841 1.00 63.88 219 SER A N 1
ATOM 1761 C CA . SER A 1 219 ? 10.082 -2.985 17.532 1.00 63.88 219 SER A CA 1
ATOM 1762 C C . SER A 1 219 ? 11.114 -3.053 18.663 1.00 63.88 219 SER A C 1
ATOM 1764 O O . SER A 1 219 ? 12.090 -3.794 18.532 1.00 63.88 219 SER A O 1
ATOM 1766 N N . LYS A 1 220 ? 10.927 -2.299 19.763 1.00 64.44 220 LYS A N 1
ATOM 1767 C CA . LYS A 1 220 ? 11.891 -2.158 20.874 1.00 64.44 220 LYS A CA 1
ATOM 1768 C C . LYS A 1 220 ? 13.325 -1.946 20.370 1.00 64.44 220 LYS A C 1
ATOM 1770 O O . LYS A 1 220 ? 14.271 -2.482 20.945 1.00 64.44 220 LYS A O 1
ATOM 1775 N N . CYS A 1 221 ? 13.498 -1.214 19.269 1.00 47.91 221 CYS A N 1
ATOM 1776 C CA . CYS A 1 221 ? 14.825 -0.944 18.735 1.00 47.91 221 CYS A CA 1
ATOM 1777 C C . CYS A 1 221 ? 15.614 -0.140 19.774 1.00 47.91 221 CYS A C 1
ATOM 1779 O O . CYS A 1 221 ? 15.275 1.008 20.064 1.00 47.91 221 CYS A O 1
ATOM 1781 N N . GLU A 1 222 ? 16.662 -0.737 20.345 1.00 35.66 222 GLU A N 1
ATOM 1782 C CA . GLU A 1 222 ? 17.627 0.029 21.124 1.00 35.66 222 GLU A CA 1
ATOM 1783 C C . GLU A 1 222 ? 18.302 1.041 20.188 1.00 35.66 222 GLU A C 1
ATOM 1785 O O . GLU A 1 222 ? 18.740 0.663 19.094 1.00 35.66 222 GLU A O 1
ATOM 1790 N N . PRO A 1 223 ? 18.387 2.328 20.566 1.00 40.09 223 PRO A N 1
ATOM 1791 C CA . PRO A 1 223 ? 19.115 3.295 19.766 1.00 40.09 223 PRO A CA 1
ATOM 1792 C C . PRO A 1 223 ? 20.580 2.856 19.704 1.00 40.09 223 PRO A C 1
ATOM 1794 O O . PRO A 1 223 ? 21.264 2.802 20.728 1.00 40.09 223 PRO A O 1
ATOM 1797 N N . GLN A 1 224 ? 21.065 2.539 18.501 1.00 36.88 224 GLN A N 1
ATOM 1798 C CA . GLN A 1 224 ? 22.498 2.394 18.271 1.00 36.88 224 GLN A CA 1
ATOM 1799 C C . GLN A 1 224 ? 23.156 3.742 18.592 1.00 36.88 224 GLN A C 1
ATOM 1801 O O . GLN A 1 224 ? 22.858 4.750 17.947 1.00 36.88 224 GLN A O 1
ATOM 1806 N N . LYS A 1 225 ? 23.973 3.750 19.651 1.00 31.86 225 LYS A N 1
ATOM 1807 C CA . LYS A 1 225 ? 24.825 4.876 20.047 1.00 31.86 225 LYS A CA 1
ATOM 1808 C C . LYS A 1 225 ? 25.908 5.145 19.011 1.00 31.86 225 LYS A C 1
ATOM 1810 O O . LYS A 1 225 ? 26.450 4.157 18.468 1.00 31.86 225 LYS A O 1
#

pLDDT: mean 87.71, std 13.11, range [31.86, 98.25]

Radius of gyration: 18.19 Å; chains: 1; bounding box: 52×41×49 Å

Secondary structure (DSSP, 8-state):
--TT-EEETTEEE-GGGGSTT-----IIIIIHHHHHHHHHHHHHH-HHHHHHHHHHHHHHHHHH-SS---TT-HHHHHH-HHHHHTS-HHHHHHHHHHHHHHHHHHT--S-TT------HHHHHHHHHHHHHHH--TTSHHHHHHHHHHHHHHHHTTSS-PPTT----THHHHHSTTSHHHHHHHHHHHHHHHHHS----SHHHHHHHHHHHHHHHHHTT-----